Protein AF-A0A9X3S2Y3-F1 (afdb_monomer)

Solvent-accessible surface area (backbone atoms only — not comparable to full-atom values): 11743 Å² total; per-residue (Å²): 113,69,68,62,50,62,71,44,41,38,45,52,53,27,43,53,54,47,49,52,51,49,48,53,48,19,51,38,41,22,29,66,70,40,40,78,44,74,46,72,58,75,83,33,18,32,44,39,81,61,45,45,38,58,69,37,18,53,50,28,22,52,44,14,52,75,57,67,58,45,77,67,16,43,57,48,40,44,50,20,23,50,50,10,24,52,37,41,44,51,20,58,62,53,6,35,79,71,26,46,72,91,47,56,62,26,37,53,52,30,46,53,54,29,52,51,51,49,40,49,66,28,62,72,47,91,54,100,75,42,60,46,63,57,22,50,53,33,21,49,46,36,54,57,49,33,59,44,14,22,33,21,71,39,31,82,57,2,24,38,80,83,38,71,68,51,31,52,44,44,66,73,65,66,69,91,55,67,11,30,32,35,83,42,26,57,42,34,38,48,54,67,38,38,31,50,17,37,33,53,14,22,44,53,14,27,49,53,33,54,50,23,50,54,46,12,54,52,49,47,56,60,60,59,69,73,69,71,73,79,87,76,76,76,86,132

Mean predicted aligned error: 8.21 Å

pLDDT: mean 83.86, std 15.25, range [37.47, 98.5]

Radius of gyration: 22.46 Å; Cα contacts (8 Å, |Δi|>4): 381; chains: 1; bounding box: 55×28×89 Å

Organism: NCBI:txid490573

Foldseek 3Di:
DVVVCVVCVLLVVLCVVLLVVLCCCQQCLAFPVQAPDACLPNGTGQHPLAGLDSVLLQLLLVQLVVLPLDPVSLVLSLVLLVLLLVLLLQLLQQLQVVPAPPDRVSSVVSCVVSLVVLCCVQPVPPPPRRHSVSSNSSNVQLVVLCQQQQSASRYDCSLPPSDSVRQVCQVPPDDDDRGLHHNGNSRHHHSVSSSVNSSVNSSNSSVSSNSSVVSSVVVVVVVVVVPPDPPCPDDD

Nearest PDB structures (foldseek):
  8q54-assembly1_C  TM=3.262E-01  e=5.252E-01  Methanothermobacter marburgensis

Sequence (236 aa):
MSARLKAVLPLTLSIGVLAFLASELALNFTFHWVTVQDGVFGKYGLPQNLHLVLPALFVSWGLFFMLGADTAALGKTITAAFTGALFAGIAMFFGPMFADSPDFWGLALWIGITAAGLIVLSTVVEDDRFAPAPAFACYASVFFWWIATGLDNFVPGGKGAHTVDAVTAAITNKPLAAGTGAFGGLISMSWIAVVVSIFVSLVVGSLFGLLSVKLAGALGKVGARSTSEPNIAAPA

Structure (mmCIF, N/CA/C/O backbone):
data_AF-A0A9X3S2Y3-F1
#
_entry.id   AF-A0A9X3S2Y3-F1
#
loop_
_atom_site.group_PDB
_atom_site.id
_atom_site.type_symbol
_atom_site.label_atom_id
_atom_site.label_alt_id
_atom_site.label_comp_id
_atom_site.label_asym_id
_atom_site.label_entity_id
_atom_site.label_seq_id
_atom_site.pdbx_PDB_ins_code
_atom_site.Cartn_x
_atom_site.Cartn_y
_atom_site.Cartn_z
_atom_site.occupancy
_atom_site.B_iso_or_equiv
_atom_site.auth_seq_id
_atom_site.auth_comp_id
_atom_site.auth_asym_id
_atom_site.auth_atom_id
_atom_site.pdbx_PDB_model_num
ATOM 1 N N . MET A 1 1 ? -10.710 18.446 28.841 1.00 56.97 1 MET A N 1
ATOM 2 C CA . MET A 1 1 ? -9.547 17.891 28.104 1.00 56.97 1 MET A CA 1
ATOM 3 C C . MET A 1 1 ? -9.053 16.564 28.700 1.00 56.97 1 MET A C 1
ATOM 5 O O . MET A 1 1 ? -8.999 15.587 27.968 1.00 56.97 1 MET A O 1
ATOM 9 N N . SER A 1 2 ? -8.814 16.475 30.019 1.00 77.38 2 SER A N 1
ATOM 10 C CA . SER A 1 2 ? -8.354 15.243 30.706 1.00 77.38 2 SER A CA 1
ATOM 11 C C . SER A 1 2 ? -9.258 14.005 30.514 1.00 77.38 2 SER A C 1
ATOM 13 O O . SER A 1 2 ? -8.756 12.927 30.213 1.00 77.38 2 SER A O 1
ATOM 15 N N . ALA A 1 3 ? -10.590 14.142 30.586 1.00 81.81 3 ALA A N 1
ATOM 16 C CA . ALA A 1 3 ? -11.510 13.002 30.431 1.00 81.81 3 ALA A CA 1
ATOM 17 C C . ALA A 1 3 ? -11.491 12.376 29.022 1.00 81.81 3 ALA A C 1
ATOM 19 O O . ALA A 1 3 ? -11.464 11.155 28.891 1.00 81.81 3 ALA A O 1
ATOM 20 N N . ARG A 1 4 ? -11.437 13.203 27.965 1.00 78.19 4 ARG A N 1
ATOM 21 C CA . ARG A 1 4 ? -11.312 12.714 26.581 1.00 78.19 4 ARG A CA 1
ATOM 22 C C . ARG A 1 4 ? -9.976 12.012 26.357 1.00 78.19 4 ARG A C 1
ATOM 24 O O . ARG A 1 4 ? -9.960 10.957 25.740 1.00 78.19 4 ARG A O 1
ATOM 31 N N . LEU A 1 5 ? -8.886 12.558 26.902 1.00 80.56 5 LEU A N 1
ATOM 32 C CA . LEU A 1 5 ? -7.564 11.935 26.818 1.00 80.56 5 LEU A CA 1
ATOM 33 C C . LEU A 1 5 ? -7.541 10.564 27.509 1.00 80.56 5 LEU A C 1
ATOM 35 O O . LEU A 1 5 ? -7.057 9.603 26.925 1.00 80.56 5 LEU A O 1
ATOM 39 N N . LYS A 1 6 ? -8.124 10.451 28.710 1.00 83.75 6 LYS A N 1
ATOM 40 C CA . LYS A 1 6 ? -8.261 9.166 29.417 1.00 83.75 6 LYS A CA 1
ATOM 41 C C . LYS A 1 6 ? -9.077 8.145 28.618 1.00 83.75 6 LYS A C 1
ATOM 43 O O . LYS A 1 6 ? -8.706 6.979 28.591 1.00 83.75 6 LYS A O 1
ATOM 48 N N . ALA A 1 7 ? -10.144 8.582 27.947 1.00 83.00 7 ALA A N 1
ATOM 49 C CA . ALA A 1 7 ? -10.984 7.707 27.132 1.00 83.00 7 ALA A CA 1
ATOM 50 C C . ALA A 1 7 ? -10.261 7.162 25.886 1.00 83.00 7 ALA A C 1
ATOM 52 O O . ALA A 1 7 ? -10.468 6.008 25.524 1.00 83.00 7 ALA A O 1
ATOM 53 N N . VAL A 1 8 ? -9.397 7.958 25.244 1.00 88.88 8 VAL A N 1
ATOM 54 C CA . VAL A 1 8 ? -8.653 7.515 24.047 1.00 88.88 8 VAL A CA 1
ATOM 55 C C . VAL A 1 8 ? -7.319 6.842 24.368 1.00 88.88 8 VAL A C 1
ATOM 57 O O . VAL A 1 8 ? -6.758 6.179 23.503 1.00 88.88 8 VAL A O 1
ATOM 60 N N . LEU A 1 9 ? -6.821 6.963 25.603 1.00 91.56 9 LEU A N 1
ATOM 61 C CA . LEU A 1 9 ? -5.500 6.478 26.009 1.00 91.56 9 LEU A CA 1
ATOM 62 C C . LEU A 1 9 ? -5.221 5.007 25.636 1.00 91.56 9 LEU A C 1
ATOM 64 O O . LEU A 1 9 ? -4.148 4.758 25.085 1.00 91.56 9 LEU A O 1
ATOM 68 N N . PRO A 1 10 ? -6.132 4.034 25.857 1.00 93.25 10 PRO A N 1
ATOM 69 C CA . PRO A 1 10 ? -5.872 2.643 25.477 1.00 93.25 10 PRO A CA 1
ATOM 70 C C . PRO A 1 10 ? -5.655 2.476 23.970 1.00 93.25 10 PRO A C 1
ATOM 72 O O . PRO A 1 10 ? -4.771 1.732 23.547 1.00 93.25 10 PRO A O 1
ATOM 75 N N . LEU A 1 11 ? -6.430 3.203 23.159 1.00 92.69 11 LEU A N 1
ATOM 76 C CA . LEU A 1 11 ? -6.292 3.193 21.707 1.00 92.69 11 LEU A CA 1
ATOM 77 C C . LEU A 1 11 ? -5.000 3.882 21.268 1.00 92.69 11 LEU A C 1
ATOM 79 O O . LEU A 1 11 ? -4.280 3.334 20.442 1.00 92.69 11 LEU A O 1
ATOM 83 N N . THR A 1 12 ? -4.662 5.028 21.861 1.00 93.94 12 THR A N 1
ATOM 84 C CA . THR A 1 12 ? -3.413 5.746 21.576 1.00 93.94 12 THR A CA 1
ATOM 85 C C . THR A 1 12 ? -2.187 4.882 21.861 1.00 93.94 12 THR A C 1
ATOM 87 O O . THR A 1 12 ? -1.299 4.788 21.017 1.00 93.94 12 THR A O 1
ATOM 90 N N . LEU A 1 13 ? -2.140 4.217 23.021 1.00 95.44 13 LEU A N 1
ATOM 91 C CA . LEU A 1 13 ? -1.038 3.317 23.374 1.00 95.44 13 LEU A CA 1
ATOM 92 C C . LEU A 1 13 ? -0.961 2.132 22.413 1.00 95.44 13 LEU A C 1
ATOM 94 O O . LEU A 1 13 ? 0.120 1.797 21.932 1.00 95.44 13 LEU A O 1
ATOM 98 N N . SER A 1 14 ? -2.110 1.535 22.095 1.00 96.62 14 SER A N 1
ATOM 99 C CA . SER A 1 14 ? -2.174 0.432 21.146 1.00 96.62 14 SER A CA 1
ATOM 100 C C . SER A 1 14 ? -1.657 0.827 19.762 1.00 96.62 14 SER A C 1
ATOM 102 O O . SER A 1 14 ? -0.869 0.084 19.183 1.00 96.62 14 SER A O 1
ATOM 104 N N . ILE A 1 15 ? -2.087 1.974 19.230 1.00 96.19 15 ILE A N 1
ATOM 105 C CA . ILE A 1 15 ? -1.633 2.472 17.927 1.00 96.19 15 ILE A CA 1
ATOM 106 C C . ILE A 1 15 ? -0.140 2.792 17.982 1.00 96.19 15 ILE A C 1
ATOM 108 O O . ILE A 1 15 ? 0.579 2.398 17.075 1.00 96.19 15 ILE A O 1
ATOM 112 N N . GLY A 1 16 ? 0.349 3.442 19.043 1.00 97.00 16 GLY A N 1
ATOM 113 C CA . GLY A 1 16 ? 1.769 3.776 19.184 1.00 97.00 16 GLY A CA 1
ATOM 114 C C . GLY A 1 16 ? 2.675 2.542 19.155 1.00 97.00 16 GLY A C 1
ATOM 115 O O . GLY A 1 16 ? 3.632 2.496 18.384 1.00 97.00 16 GLY A O 1
ATOM 116 N N . VAL A 1 17 ? 2.337 1.510 19.937 1.00 97.75 17 VAL A N 1
ATOM 117 C CA . VAL A 1 17 ? 3.096 0.247 19.966 1.00 97.75 17 VAL A CA 1
ATOM 118 C C . VAL A 1 17 ? 3.025 -0.466 18.619 1.00 97.75 17 VAL A C 1
ATOM 120 O O . VAL A 1 17 ? 4.048 -0.889 18.086 1.00 97.75 17 VAL A O 1
ATOM 123 N N . LEU A 1 18 ? 1.831 -0.593 18.038 1.00 98.19 18 LEU A N 1
ATOM 124 C CA . LEU A 1 18 ? 1.678 -1.301 16.772 1.00 98.19 18 LEU A CA 1
ATOM 125 C C . LEU A 1 18 ? 2.295 -0.535 15.599 1.00 98.19 18 LEU A C 1
ATOM 127 O O . LEU A 1 18 ? 2.779 -1.175 14.679 1.00 98.19 18 LEU A O 1
ATOM 131 N N . ALA A 1 19 ? 2.305 0.800 15.607 1.00 98.06 19 ALA A N 1
ATOM 132 C CA . ALA A 1 19 ? 2.926 1.599 14.552 1.00 98.06 19 ALA A CA 1
ATOM 133 C C . ALA A 1 19 ? 4.449 1.437 14.565 1.00 98.06 19 ALA A C 1
ATOM 135 O O . ALA A 1 19 ? 5.058 1.317 13.501 1.00 98.06 19 ALA A O 1
ATOM 136 N N . PHE A 1 20 ? 5.052 1.361 15.757 1.00 98.06 20 PHE A N 1
ATOM 137 C CA . PHE A 1 20 ? 6.453 0.979 15.911 1.00 98.06 20 PHE A CA 1
ATOM 138 C C . PHE A 1 20 ? 6.702 -0.416 15.320 1.00 98.06 20 PHE A C 1
ATOM 140 O O . PHE A 1 20 ? 7.530 -0.561 14.425 1.00 98.06 20 PHE A O 1
ATOM 147 N N . LEU A 1 21 ? 5.921 -1.422 15.731 1.00 98.00 21 LEU A N 1
ATOM 148 C CA . LEU A 1 21 ? 6.080 -2.798 15.244 1.00 98.00 21 LEU A CA 1
ATOM 149 C C . LEU A 1 21 ? 5.835 -2.939 13.736 1.00 98.00 21 LEU A C 1
ATOM 151 O O . LEU A 1 21 ? 6.562 -3.665 13.068 1.00 98.00 21 LEU A O 1
ATOM 155 N N . ALA A 1 22 ? 4.836 -2.250 13.186 1.00 97.56 22 ALA A N 1
ATOM 156 C CA . ALA A 1 22 ? 4.537 -2.256 11.758 1.00 97.56 22 ALA A CA 1
ATOM 157 C C . ALA A 1 22 ? 5.658 -1.600 10.947 1.00 97.56 22 ALA A C 1
ATOM 159 O O . ALA A 1 22 ? 6.001 -2.093 9.875 1.00 97.56 22 ALA A O 1
ATOM 160 N N . SER A 1 23 ? 6.253 -0.522 11.468 1.00 97.94 23 SER A N 1
ATOM 161 C CA . SER A 1 23 ? 7.393 0.142 10.830 1.00 97.94 23 SER A CA 1
ATOM 162 C C . SER A 1 23 ? 8.633 -0.746 10.854 1.00 97.94 23 SER A C 1
ATOM 164 O O . SER A 1 23 ? 9.251 -0.936 9.811 1.00 97.94 23 SER A O 1
ATOM 166 N N . GLU A 1 24 ? 8.948 -1.352 12.003 1.00 97.56 24 GLU A N 1
ATOM 167 C CA . GLU A 1 24 ? 10.038 -2.324 12.123 1.00 97.56 24 GLU A CA 1
ATOM 168 C C . GLU A 1 24 ? 9.832 -3.499 11.167 1.00 97.56 24 GLU A C 1
ATOM 170 O O . GLU A 1 24 ? 10.736 -3.842 10.410 1.00 97.56 24 GLU A O 1
ATOM 175 N N . LEU A 1 25 ? 8.632 -4.081 11.139 1.00 96.50 25 LEU A N 1
ATOM 176 C CA . LEU A 1 25 ? 8.313 -5.188 10.245 1.00 96.50 25 LEU A CA 1
ATOM 177 C C . LEU A 1 25 ? 8.484 -4.781 8.777 1.00 96.50 25 LEU A C 1
ATOM 179 O O . LEU A 1 25 ? 9.182 -5.459 8.035 1.00 96.50 25 LEU A O 1
ATOM 183 N N . ALA A 1 26 ? 7.862 -3.682 8.350 1.00 96.44 26 ALA A N 1
ATOM 184 C CA . ALA A 1 26 ? 7.818 -3.288 6.946 1.00 96.44 26 ALA A CA 1
ATOM 185 C C . ALA A 1 26 ? 9.175 -2.851 6.395 1.00 96.44 26 ALA A C 1
ATOM 187 O O . ALA A 1 26 ? 9.566 -3.266 5.299 1.00 96.44 26 ALA A O 1
ATOM 188 N N . LEU A 1 27 ? 9.907 -2.041 7.160 1.00 94.00 27 LEU A N 1
ATOM 189 C CA . LEU A 1 27 ? 11.205 -1.531 6.739 1.00 94.00 27 LEU A CA 1
ATOM 190 C C . LEU A 1 27 ? 12.266 -2.631 6.772 1.00 94.00 27 LEU A C 1
ATOM 192 O O . LEU A 1 27 ? 13.021 -2.752 5.811 1.00 94.00 27 LEU A O 1
ATOM 196 N N . ASN A 1 28 ? 12.299 -3.476 7.810 1.00 94.62 28 ASN A N 1
ATOM 197 C CA . ASN A 1 28 ? 13.255 -4.581 7.841 1.00 94.62 28 ASN A CA 1
ATOM 198 C C . ASN A 1 28 ? 12.915 -5.666 6.819 1.00 94.62 28 ASN A C 1
ATOM 200 O O . ASN A 1 28 ? 13.825 -6.161 6.160 1.00 94.62 28 ASN A O 1
ATOM 204 N N . PHE A 1 29 ? 11.633 -5.991 6.617 1.00 94.56 29 PHE A N 1
ATOM 205 C CA . PHE A 1 29 ? 11.229 -6.914 5.556 1.00 94.56 29 PHE A CA 1
ATOM 206 C C . PHE A 1 29 ? 11.766 -6.455 4.201 1.00 94.56 29 PHE A C 1
ATOM 208 O O . PHE A 1 29 ? 12.407 -7.232 3.500 1.00 94.56 29 PHE A O 1
ATOM 215 N N . THR A 1 30 ? 11.561 -5.176 3.877 1.00 91.69 30 THR A N 1
ATOM 216 C CA . THR A 1 30 ? 11.925 -4.615 2.573 1.00 91.69 30 THR A CA 1
ATOM 217 C C . THR A 1 30 ? 13.437 -4.452 2.408 1.00 91.69 30 THR A C 1
ATOM 219 O O . THR A 1 30 ? 13.965 -4.805 1.363 1.00 91.69 30 THR A O 1
ATOM 222 N N . PHE A 1 31 ? 14.151 -3.938 3.414 1.00 90.19 31 PHE A N 1
ATOM 223 C CA . PHE 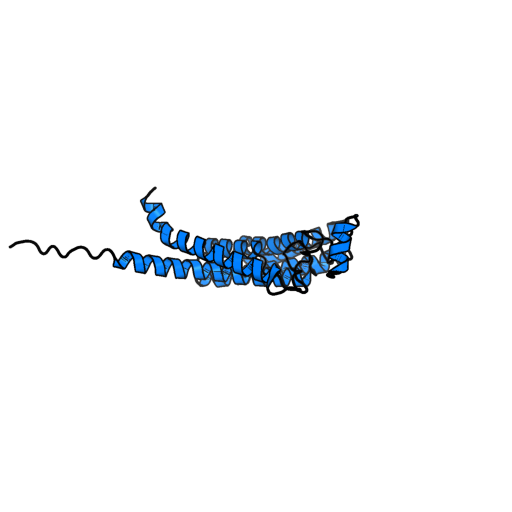A 1 31 ? 15.551 -3.523 3.247 1.00 90.19 31 PHE A CA 1
ATOM 224 C C . PHE A 1 31 ? 16.598 -4.422 3.911 1.00 90.19 31 PHE A C 1
ATOM 226 O O . PHE A 1 31 ? 17.787 -4.162 3.727 1.00 90.19 31 PHE A O 1
ATOM 233 N N . HIS A 1 32 ? 16.201 -5.441 4.680 1.00 90.12 32 HIS A N 1
ATOM 234 C CA . HIS A 1 32 ? 17.149 -6.289 5.418 1.00 90.12 32 HIS A CA 1
ATOM 235 C C . HIS A 1 32 ? 16.849 -7.793 5.364 1.00 90.12 32 HIS A C 1
ATOM 237 O O . HIS A 1 32 ? 17.776 -8.588 5.430 1.00 90.12 32 HIS A O 1
ATOM 243 N N . TRP A 1 33 ? 15.583 -8.215 5.314 1.00 91.19 33 TRP A N 1
ATOM 244 C CA . TRP A 1 33 ? 15.243 -9.644 5.401 1.00 91.19 33 TRP A CA 1
ATOM 245 C C . TRP A 1 33 ? 15.003 -10.280 4.041 1.00 91.19 33 TRP A C 1
ATOM 247 O O . TRP A 1 33 ? 15.378 -11.428 3.822 1.00 91.19 33 TRP A O 1
ATOM 257 N N . VAL A 1 34 ? 14.340 -9.552 3.144 1.00 88.75 34 VAL A N 1
ATOM 258 C CA . VAL A 1 34 ? 13.971 -10.042 1.817 1.00 88.75 34 VAL A CA 1
ATOM 259 C C . VAL A 1 34 ? 14.701 -9.198 0.783 1.00 88.75 34 VAL A C 1
ATOM 261 O O . VAL A 1 34 ? 14.113 -8.402 0.054 1.00 88.75 34 VAL A O 1
ATOM 264 N N . THR A 1 35 ? 16.022 -9.363 0.755 1.00 86.88 35 THR A N 1
ATOM 265 C CA . THR A 1 35 ? 16.945 -8.641 -0.126 1.00 86.88 35 THR A CA 1
ATOM 266 C C . THR A 1 35 ? 17.694 -9.606 -1.049 1.00 86.88 35 THR A C 1
ATOM 268 O O . THR A 1 35 ? 17.840 -10.797 -0.772 1.00 86.88 35 THR A O 1
ATOM 271 N N . VAL A 1 36 ? 18.109 -9.118 -2.218 1.00 83.31 36 VAL A N 1
ATOM 272 C CA . VAL A 1 36 ? 18.989 -9.844 -3.150 1.00 83.31 36 VAL A CA 1
ATOM 273 C C . VAL A 1 36 ? 20.445 -9.743 -2.687 1.00 83.31 36 VAL A C 1
ATOM 275 O O . VAL A 1 36 ? 21.222 -10.675 -2.864 1.00 83.31 36 VAL A O 1
ATOM 278 N N . GLN A 1 37 ? 20.812 -8.605 -2.098 1.00 80.12 37 GLN A N 1
ATOM 279 C CA . GLN A 1 37 ? 22.144 -8.330 -1.573 1.00 80.12 37 GLN A CA 1
ATOM 280 C C . GLN A 1 37 ? 22.067 -7.210 -0.538 1.00 80.12 37 GLN A C 1
ATOM 282 O O . GLN A 1 37 ? 21.318 -6.254 -0.732 1.00 80.12 37 GLN A O 1
ATOM 287 N N . ASP A 1 38 ? 22.890 -7.288 0.503 1.00 82.62 38 ASP A N 1
ATOM 288 C CA . ASP A 1 38 ? 22.989 -6.259 1.536 1.00 82.62 38 ASP A CA 1
ATOM 289 C C . ASP A 1 38 ? 24.068 -5.212 1.230 1.00 82.62 38 ASP A C 1
ATOM 291 O O . ASP A 1 38 ? 25.022 -5.459 0.489 1.00 82.62 38 ASP A O 1
ATOM 295 N N . GLY A 1 39 ? 23.918 -4.018 1.810 1.00 78.12 39 GLY A N 1
ATOM 296 C CA . GLY A 1 39 ? 24.906 -2.940 1.698 1.00 78.12 39 GLY A CA 1
ATOM 297 C C . GLY A 1 39 ? 25.011 -2.297 0.310 1.00 78.12 39 GLY A C 1
ATOM 298 O O . GLY A 1 39 ? 26.015 -1.659 0.005 1.00 78.12 39 GLY A O 1
ATOM 299 N N . VAL A 1 40 ? 23.983 -2.445 -0.533 1.00 72.88 40 VAL A N 1
ATOM 300 C CA . VAL A 1 40 ? 23.931 -1.857 -1.885 1.00 72.88 40 VAL A CA 1
ATOM 301 C C . VAL A 1 40 ? 23.803 -0.333 -1.817 1.00 72.88 40 VAL A C 1
ATOM 303 O O . VAL A 1 40 ? 24.379 0.383 -2.635 1.00 72.88 40 VAL A O 1
ATOM 306 N N . PHE A 1 41 ? 23.097 0.176 -0.803 1.00 72.69 41 PHE A N 1
ATOM 307 C CA . PHE A 1 41 ? 23.015 1.603 -0.502 1.00 72.69 41 PHE A CA 1
ATOM 308 C C . PHE A 1 41 ? 23.317 1.844 0.981 1.00 72.69 41 PHE A C 1
ATOM 310 O O . PHE A 1 41 ? 22.440 1.781 1.846 1.00 72.69 41 PHE A O 1
ATOM 317 N N . GLY A 1 42 ? 24.589 2.090 1.302 1.00 79.12 42 GLY A N 1
ATOM 318 C CA . GLY A 1 42 ? 25.035 2.223 2.688 1.00 79.12 42 GLY A CA 1
ATOM 319 C C . GLY A 1 42 ? 24.861 0.911 3.455 1.00 79.12 42 GLY A C 1
ATOM 320 O O . GLY A 1 42 ? 25.584 -0.044 3.205 1.00 79.12 42 GLY A O 1
ATOM 321 N N . LYS A 1 43 ? 23.913 0.864 4.401 1.00 82.75 43 LYS A N 1
ATOM 322 C CA . LYS A 1 43 ? 23.577 -0.353 5.169 1.00 82.75 43 LYS A CA 1
ATOM 323 C C . LYS A 1 43 ? 22.326 -1.080 4.664 1.00 82.75 43 LYS A C 1
ATOM 325 O O . LYS A 1 43 ? 22.001 -2.133 5.196 1.00 82.75 43 LYS A O 1
ATOM 330 N N . TYR A 1 44 ? 21.635 -0.533 3.666 1.00 82.50 44 TYR A N 1
ATOM 331 C CA . TYR A 1 44 ? 20.396 -1.106 3.146 1.00 82.50 44 TYR A CA 1
ATOM 332 C C . TYR A 1 44 ? 20.681 -2.119 2.040 1.00 82.50 44 TYR A C 1
ATOM 334 O O . TYR A 1 44 ? 21.527 -1.878 1.170 1.00 82.50 44 TYR A O 1
ATOM 342 N N . GLY A 1 45 ? 19.965 -3.240 2.071 1.00 83.75 45 GLY A N 1
ATOM 343 C CA . GLY A 1 45 ? 19.978 -4.217 0.995 1.00 83.75 45 GLY A CA 1
ATOM 344 C C . GLY A 1 45 ? 19.004 -3.878 -0.127 1.00 83.75 45 GLY A C 1
ATOM 345 O O . GLY A 1 45 ? 18.053 -3.118 0.059 1.00 83.75 45 GLY A O 1
ATOM 346 N N . LEU A 1 46 ? 19.271 -4.434 -1.309 1.00 83.50 46 LEU A N 1
ATOM 347 C CA . LEU A 1 46 ? 18.420 -4.321 -2.489 1.00 83.50 46 LEU A CA 1
ATOM 348 C C . LEU A 1 46 ? 17.195 -5.226 -2.303 1.00 83.50 46 LEU A C 1
ATOM 350 O O . LEU A 1 46 ? 17.377 -6.445 -2.298 1.00 83.50 46 LEU A O 1
ATOM 354 N N . PRO A 1 47 ? 15.980 -4.679 -2.146 1.00 84.62 47 PRO A N 1
ATOM 355 C CA . PRO A 1 47 ? 14.788 -5.484 -1.904 1.00 84.62 47 PRO A CA 1
ATOM 356 C C . PRO A 1 47 ? 14.519 -6.487 -3.036 1.00 84.62 47 PRO A C 1
ATOM 358 O O . PRO A 1 47 ? 14.752 -6.190 -4.210 1.00 84.62 47 PRO A O 1
ATOM 361 N N . GLN A 1 48 ? 14.000 -7.671 -2.704 1.00 79.69 48 GLN A N 1
ATOM 362 C CA . GLN A 1 48 ? 13.445 -8.576 -3.717 1.00 79.69 48 GLN A CA 1
ATOM 363 C C . GLN A 1 48 ? 12.044 -8.109 -4.131 1.00 79.69 48 GLN A C 1
ATOM 365 O O . GLN A 1 48 ? 11.395 -7.374 -3.400 1.00 79.69 48 GLN A O 1
ATOM 370 N N . ASN A 1 49 ? 11.566 -8.596 -5.281 1.00 77.19 49 ASN A N 1
ATOM 371 C CA . ASN A 1 49 ? 10.336 -8.226 -6.006 1.00 77.19 49 ASN A CA 1
ATOM 372 C C . ASN A 1 49 ? 9.052 -7.893 -5.203 1.00 77.19 49 ASN A C 1
ATOM 374 O O . ASN A 1 49 ? 8.119 -7.363 -5.797 1.00 77.19 49 ASN A O 1
ATOM 378 N N . LEU A 1 50 ? 8.938 -8.221 -3.914 1.00 88.75 50 LEU A N 1
ATOM 379 C CA . LEU A 1 50 ? 7.816 -7.849 -3.053 1.00 88.75 50 LEU A CA 1
ATOM 380 C C . LEU A 1 50 ? 8.287 -6.901 -1.946 1.00 88.75 50 LEU A C 1
ATOM 382 O O . LEU A 1 50 ? 9.150 -7.256 -1.149 1.00 88.75 50 LEU A O 1
ATOM 386 N N . HIS A 1 51 ? 7.665 -5.728 -1.844 1.00 92.56 51 HIS A N 1
ATOM 387 C CA . HIS A 1 51 ? 7.934 -4.779 -0.761 1.00 92.56 51 HIS A CA 1
ATOM 388 C C . HIS A 1 51 ? 6.754 -4.746 0.211 1.00 92.56 51 HIS A C 1
ATOM 390 O O . HIS A 1 51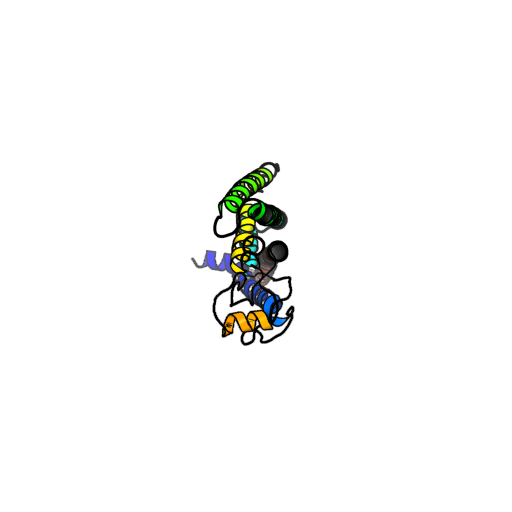 ? 5.597 -4.736 -0.217 1.00 92.56 51 HIS A O 1
ATOM 396 N N . LEU A 1 52 ? 7.034 -4.643 1.514 1.00 95.25 52 LEU A N 1
ATOM 397 C CA . LEU A 1 52 ? 6.008 -4.262 2.483 1.00 95.25 52 LEU A CA 1
ATOM 398 C C . LEU A 1 52 ? 6.016 -2.734 2.598 1.00 95.25 52 LEU A C 1
ATOM 400 O O . LEU A 1 52 ? 6.811 -2.131 3.316 1.00 95.25 52 LEU A O 1
ATOM 404 N N . VAL A 1 53 ? 5.155 -2.096 1.812 1.00 95.94 53 VAL A N 1
ATOM 405 C CA . VAL A 1 53 ? 5.120 -0.652 1.590 1.00 95.94 53 VAL A CA 1
ATOM 406 C C . VAL A 1 53 ? 4.483 0.052 2.786 1.00 95.94 53 VAL A C 1
ATOM 408 O O . VAL A 1 53 ? 3.259 0.147 2.906 1.00 95.94 53 VAL A O 1
ATOM 411 N N . LEU A 1 54 ? 5.334 0.586 3.664 1.00 96.31 54 LEU A N 1
ATOM 412 C CA . LEU A 1 54 ? 4.923 1.234 4.912 1.00 96.31 54 LEU A CA 1
ATOM 413 C C . LEU A 1 54 ? 3.863 2.347 4.726 1.00 96.31 54 LEU A C 1
ATOM 415 O O . LEU A 1 54 ? 2.883 2.343 5.473 1.00 96.31 54 LEU A O 1
ATOM 419 N N . PRO A 1 55 ? 3.961 3.262 3.737 1.00 96.62 55 PRO A N 1
ATOM 420 C CA . PRO A 1 55 ? 2.911 4.259 3.517 1.00 96.62 55 PRO A CA 1
ATOM 421 C C . PRO A 1 55 ? 1.537 3.644 3.215 1.00 96.62 55 PRO A C 1
ATOM 423 O O . PRO A 1 55 ? 0.537 4.065 3.792 1.00 96.62 55 PRO A O 1
ATOM 426 N N . ALA A 1 56 ? 1.475 2.619 2.360 1.00 97.94 56 ALA A N 1
ATOM 427 C CA . ALA A 1 56 ? 0.220 1.955 2.008 1.00 97.94 56 ALA A CA 1
ATOM 428 C C . ALA A 1 56 ? -0.388 1.218 3.214 1.00 97.94 56 ALA A C 1
ATOM 430 O O . ALA A 1 56 ? -1.600 1.264 3.438 1.00 97.94 56 ALA A O 1
ATOM 431 N N . LEU A 1 57 ? 0.461 0.613 4.050 1.00 98.00 57 LEU A N 1
ATOM 432 C CA . LEU A 1 57 ? 0.050 0.034 5.328 1.00 98.00 57 LEU A CA 1
ATOM 433 C C . LEU A 1 57 ? -0.682 1.087 6.181 1.00 98.00 57 LEU A C 1
ATOM 435 O O . LEU A 1 57 ? -1.817 0.856 6.598 1.00 98.00 57 LEU A O 1
ATOM 439 N N . PHE A 1 58 ? -0.109 2.280 6.363 1.00 98.25 58 PHE A N 1
ATOM 440 C CA . PHE A 1 58 ? -0.766 3.346 7.129 1.00 98.25 58 PHE A CA 1
ATOM 441 C C . PHE A 1 58 ? -2.042 3.891 6.476 1.00 98.25 58 PHE A C 1
ATOM 443 O O . PHE A 1 58 ? -2.993 4.201 7.195 1.00 98.25 58 PHE A O 1
ATOM 450 N N . VAL A 1 59 ? -2.104 3.972 5.141 1.00 98.06 59 VAL A N 1
ATOM 451 C CA . VAL A 1 59 ? -3.321 4.404 4.431 1.00 98.06 59 VAL A CA 1
ATOM 452 C C . VAL A 1 59 ? -4.491 3.486 4.778 1.00 98.06 59 VAL A C 1
ATOM 454 O O . VAL A 1 59 ? -5.500 3.950 5.305 1.00 98.06 59 VAL A O 1
ATOM 457 N N . SER A 1 60 ? -4.356 2.180 4.543 1.00 97.19 60 SER A N 1
ATOM 458 C CA . SER A 1 60 ? -5.429 1.212 4.831 1.00 97.19 60 SER A CA 1
ATOM 459 C C . SER A 1 60 ? -5.783 1.121 6.316 1.00 97.19 60 SER A C 1
ATOM 461 O O . SER A 1 60 ? -6.954 0.957 6.655 1.00 97.19 60 SER A O 1
ATOM 463 N N . TRP A 1 61 ? -4.805 1.282 7.208 1.00 97.88 61 TRP A N 1
ATOM 464 C CA . TRP A 1 61 ? -5.044 1.348 8.647 1.00 97.88 61 TRP A CA 1
ATOM 465 C C . TRP A 1 61 ? -5.929 2.552 9.007 1.00 97.88 61 TRP A C 1
ATOM 467 O O . TRP A 1 61 ? -6.914 2.410 9.733 1.00 97.88 61 TRP A O 1
ATOM 477 N N . GLY A 1 62 ? -5.650 3.728 8.438 1.00 96.12 62 GLY A N 1
ATOM 478 C CA . GLY A 1 62 ? -6.512 4.904 8.571 1.00 96.12 62 GLY A CA 1
ATOM 479 C C . GLY A 1 62 ? -7.913 4.677 7.995 1.00 96.12 62 GLY A C 1
ATOM 480 O O . GLY A 1 62 ? -8.908 4.984 8.654 1.00 96.12 62 GLY A O 1
ATOM 481 N N . LEU A 1 63 ? -8.008 4.073 6.802 1.00 94.81 63 LEU A N 1
ATOM 482 C CA . LEU A 1 63 ? -9.290 3.726 6.173 1.00 94.81 63 LEU A CA 1
ATOM 483 C C . LEU A 1 63 ? -10.121 2.778 7.051 1.00 94.81 63 LEU A C 1
ATOM 485 O O . LEU A 1 63 ? -11.327 2.972 7.174 1.00 94.81 63 LEU A O 1
ATOM 489 N N . PHE A 1 64 ? -9.496 1.785 7.688 1.00 95.44 64 PHE A N 1
ATOM 490 C CA . PHE A 1 64 ? -10.168 0.872 8.616 1.00 95.44 64 PHE A CA 1
ATOM 491 C C . PHE A 1 64 ? -10.852 1.624 9.765 1.00 95.44 64 PHE A C 1
ATOM 493 O O . PHE A 1 64 ? -12.018 1.361 10.070 1.00 95.44 64 PHE A O 1
ATOM 500 N N . PHE A 1 65 ? -10.166 2.600 10.370 1.00 94.12 65 PHE A N 1
ATOM 501 C CA . PHE A 1 65 ? -10.769 3.424 11.418 1.00 94.12 65 PHE A CA 1
ATOM 502 C C . PHE A 1 65 ? -11.908 4.294 10.885 1.00 94.12 65 PHE A C 1
ATOM 504 O O . PHE A 1 65 ? -12.959 4.367 11.520 1.00 94.12 65 PHE A O 1
ATOM 511 N N . MET A 1 66 ? -11.737 4.906 9.709 1.00 91.25 66 MET A N 1
ATOM 512 C CA . MET A 1 66 ? -12.788 5.721 9.085 1.00 91.25 66 MET A CA 1
ATOM 513 C C . MET A 1 66 ? -14.046 4.915 8.746 1.00 91.25 66 MET A C 1
ATOM 515 O O . MET A 1 66 ? -15.144 5.460 8.764 1.00 91.25 66 MET A O 1
ATOM 519 N N . LEU A 1 67 ? -13.902 3.619 8.463 1.00 90.19 67 LEU A N 1
ATOM 520 C CA . LEU A 1 67 ? -15.003 2.732 8.085 1.00 90.19 67 LEU A CA 1
ATOM 521 C C . LEU A 1 67 ? -15.748 2.092 9.267 1.00 90.19 67 LEU A C 1
ATOM 523 O O . LEU A 1 67 ? -16.675 1.308 9.036 1.00 90.19 67 LEU A O 1
ATOM 527 N N . GLY A 1 68 ? -15.368 2.437 10.503 1.00 90.38 68 GLY A N 1
ATOM 528 C CA . GLY A 1 68 ? -16.064 2.037 11.731 1.00 90.38 68 GLY A CA 1
ATOM 529 C C . GLY A 1 68 ? -15.221 1.231 12.719 1.00 90.38 68 GLY A C 1
ATOM 530 O O . GLY A 1 68 ? -15.672 0.999 13.836 1.00 90.38 68 GLY A O 1
ATOM 531 N N . ALA A 1 69 ? -13.994 0.843 12.350 1.00 93.12 69 ALA A N 1
ATOM 532 C CA . ALA A 1 69 ? -13.051 0.146 13.227 1.00 93.12 69 ALA A CA 1
ATOM 533 C C . ALA A 1 69 ? -13.560 -1.192 13.819 1.00 93.12 69 ALA A C 1
ATOM 535 O O . ALA A 1 69 ? -13.156 -1.595 14.912 1.00 93.12 69 ALA A O 1
ATOM 536 N N . ASP A 1 70 ? -14.434 -1.898 13.103 1.00 91.25 70 ASP A N 1
ATOM 537 C CA . ASP A 1 70 ? -14.997 -3.189 13.500 1.00 91.25 70 ASP A CA 1
ATOM 538 C C . ASP A 1 70 ? -14.670 -4.303 12.483 1.00 91.25 70 ASP A C 1
ATOM 540 O O . ASP A 1 70 ? -13.928 -4.121 11.517 1.00 91.25 70 ASP A O 1
ATOM 544 N N . THR A 1 71 ? -15.193 -5.512 12.702 1.00 89.88 71 THR A N 1
ATOM 545 C CA . THR A 1 71 ? -14.951 -6.635 11.776 1.00 89.88 71 THR A CA 1
ATOM 546 C C . THR A 1 71 ? -15.571 -6.393 10.395 1.00 89.88 71 THR A C 1
ATOM 548 O O . THR A 1 71 ? -15.010 -6.838 9.396 1.00 89.88 71 THR A O 1
ATOM 551 N N . ALA A 1 72 ? -16.676 -5.648 10.308 1.00 89.75 72 ALA A N 1
ATOM 552 C CA . ALA A 1 72 ? -17.260 -5.274 9.024 1.00 89.75 72 ALA A CA 1
ATOM 553 C C . ALA A 1 72 ? -16.366 -4.265 8.281 1.00 89.75 72 ALA A C 1
ATOM 555 O O . ALA A 1 72 ? -16.187 -4.380 7.070 1.00 89.75 72 ALA A O 1
ATOM 556 N N . ALA A 1 73 ? -15.754 -3.317 8.994 1.00 91.25 73 ALA A N 1
ATOM 557 C CA . ALA A 1 73 ? -14.804 -2.353 8.457 1.00 91.25 73 ALA A CA 1
ATOM 558 C C . ALA A 1 73 ? -13.592 -3.049 7.830 1.00 91.25 73 ALA A C 1
ATOM 560 O O . ALA A 1 73 ? -13.187 -2.661 6.741 1.00 91.25 73 ALA A O 1
ATOM 561 N N . LEU A 1 74 ? -13.079 -4.125 8.440 1.00 93.31 74 LEU A N 1
ATOM 562 C CA . LEU A 1 74 ? -11.992 -4.921 7.857 1.00 93.31 74 LEU A CA 1
ATOM 563 C C . LEU A 1 74 ? -12.343 -5.439 6.454 1.00 93.31 74 LEU A C 1
ATOM 565 O O . LEU A 1 74 ? -11.568 -5.255 5.516 1.00 93.31 74 LEU A O 1
ATOM 569 N N . GLY A 1 75 ? -13.520 -6.058 6.305 1.00 90.88 75 GLY A N 1
ATOM 570 C CA . GLY A 1 75 ? -13.979 -6.588 5.019 1.00 90.88 75 GLY A CA 1
ATOM 571 C C . GLY A 1 75 ? -14.091 -5.497 3.953 1.00 90.88 75 GLY A C 1
ATOM 572 O O . GLY A 1 75 ? -13.615 -5.672 2.829 1.00 90.88 75 GLY A O 1
ATOM 573 N N . LYS A 1 76 ? -14.629 -4.330 4.323 1.00 90.31 76 LYS A N 1
ATOM 574 C CA . LYS A 1 76 ? -14.708 -3.166 3.428 1.00 90.31 76 LYS A CA 1
ATOM 575 C C . LYS A 1 76 ? -13.331 -2.641 3.042 1.00 90.31 76 LYS A C 1
ATOM 577 O O . LYS A 1 76 ? -13.110 -2.357 1.872 1.00 90.31 76 LYS A O 1
ATOM 582 N N . THR A 1 77 ? -12.405 -2.515 3.995 1.00 93.50 77 THR A N 1
ATOM 583 C CA . THR A 1 77 ? -11.051 -2.013 3.728 1.00 93.50 77 THR A CA 1
ATOM 584 C C . THR A 1 77 ? -10.299 -2.939 2.780 1.00 93.50 77 THR A C 1
ATOM 586 O O . THR A 1 77 ? -9.682 -2.455 1.837 1.00 93.50 77 THR A O 1
ATOM 589 N N . ILE A 1 78 ? -10.386 -4.260 2.971 1.00 94.12 78 ILE A N 1
ATOM 590 C CA . ILE A 1 78 ? -9.759 -5.238 2.068 1.00 94.12 78 ILE A CA 1
ATOM 591 C C . ILE A 1 78 ? -10.400 -5.185 0.678 1.00 94.12 78 ILE A C 1
ATOM 593 O O . ILE A 1 78 ? -9.696 -5.199 -0.329 1.00 94.12 78 ILE A O 1
ATOM 597 N N . THR A 1 79 ? -11.725 -5.067 0.606 1.00 91.75 79 THR A N 1
ATOM 598 C CA . THR A 1 79 ? -12.440 -4.965 -0.674 1.00 91.75 79 THR A CA 1
ATOM 599 C C . THR A 1 79 ? -12.091 -3.662 -1.408 1.00 91.75 79 THR A C 1
ATOM 601 O O . THR A 1 79 ? -11.864 -3.672 -2.618 1.00 91.75 79 THR A O 1
ATOM 604 N N . ALA A 1 80 ? -11.952 -2.547 -0.686 1.00 92.44 80 ALA A N 1
ATOM 605 C CA . ALA A 1 80 ? -11.460 -1.281 -1.223 1.00 92.44 80 ALA A CA 1
ATOM 606 C C . ALA A 1 80 ? -10.001 -1.384 -1.697 1.00 92.44 80 ALA A C 1
ATOM 608 O O . ALA A 1 80 ? -9.679 -0.887 -2.775 1.00 92.44 80 ALA A O 1
ATOM 609 N N . ALA A 1 81 ? -9.140 -2.074 -0.942 1.00 95.56 81 ALA A N 1
ATOM 610 C CA . ALA A 1 81 ? -7.756 -2.335 -1.324 1.00 95.56 81 ALA A CA 1
ATOM 611 C C . ALA A 1 81 ? -7.667 -3.146 -2.618 1.00 95.56 81 ALA A C 1
ATOM 613 O O . ALA A 1 81 ? -6.922 -2.771 -3.520 1.00 95.56 81 ALA A O 1
ATOM 614 N N . PHE A 1 82 ? -8.462 -4.213 -2.730 1.00 94.31 82 PHE A N 1
ATOM 615 C CA . PHE A 1 82 ? -8.539 -5.033 -3.935 1.00 94.31 82 PHE A CA 1
ATOM 616 C C . PHE A 1 82 ? -9.033 -4.222 -5.135 1.00 94.31 82 PHE A C 1
ATOM 618 O O . PHE A 1 82 ? -8.384 -4.208 -6.176 1.00 94.31 82 PHE A O 1
ATOM 625 N N . THR A 1 83 ? -10.140 -3.492 -4.972 1.00 92.69 83 THR A N 1
ATOM 626 C CA . THR A 1 83 ? -10.736 -2.679 -6.044 1.00 92.69 83 THR A CA 1
ATOM 627 C C . THR A 1 83 ? -9.768 -1.593 -6.509 1.00 92.69 83 THR A C 1
ATOM 629 O O . THR A 1 83 ? -9.489 -1.479 -7.699 1.00 92.69 83 THR A O 1
ATOM 632 N N . GLY A 1 84 ? -9.192 -0.829 -5.578 1.00 94.56 84 GLY A N 1
ATOM 633 C CA . GLY A 1 84 ? -8.224 0.213 -5.906 1.00 94.56 84 GLY A CA 1
ATOM 634 C C . GLY A 1 84 ? -6.985 -0.343 -6.611 1.00 94.56 84 GLY A C 1
ATOM 635 O O . GLY A 1 84 ? -6.565 0.209 -7.627 1.00 94.56 84 GLY A O 1
ATOM 636 N N . ALA A 1 85 ? -6.442 -1.465 -6.128 1.00 96.75 85 ALA A N 1
ATOM 637 C CA . ALA A 1 85 ? -5.277 -2.101 -6.735 1.00 96.75 85 ALA A CA 1
ATOM 638 C C . ALA A 1 85 ? -5.557 -2.652 -8.137 1.00 96.75 85 ALA A C 1
ATOM 640 O O . ALA A 1 85 ? -4.764 -2.430 -9.052 1.00 96.75 85 ALA A O 1
ATOM 641 N N . LEU A 1 86 ? -6.700 -3.314 -8.323 1.00 95.81 86 LEU A N 1
ATOM 642 C CA . LEU A 1 86 ? -7.116 -3.870 -9.606 1.00 95.81 86 LEU A CA 1
ATOM 643 C C . LEU A 1 86 ? -7.262 -2.776 -10.668 1.00 95.81 86 LEU A C 1
ATOM 645 O O . LEU A 1 86 ? -6.677 -2.876 -11.744 1.00 95.81 86 LEU A O 1
ATOM 649 N N . PHE A 1 87 ? -8.007 -1.713 -10.360 1.00 96.38 87 PHE A N 1
ATOM 650 C CA . PHE A 1 87 ? -8.261 -0.635 -11.315 1.00 96.38 87 PHE A CA 1
ATOM 651 C C . PHE A 1 87 ? -7.012 0.199 -11.606 1.00 96.38 87 PHE A C 1
ATOM 653 O O . PHE A 1 87 ? -6.826 0.627 -12.744 1.00 96.38 87 PHE A O 1
ATOM 660 N N . ALA A 1 88 ? -6.122 0.382 -10.626 1.00 97.00 88 ALA A N 1
ATOM 661 C CA . ALA A 1 88 ? -4.818 0.990 -10.879 1.00 97.00 88 ALA A CA 1
ATOM 662 C C . ALA A 1 88 ? -3.968 0.108 -11.805 1.00 97.00 88 ALA A C 1
ATOM 664 O O . ALA A 1 88 ? -3.399 0.611 -12.770 1.00 97.00 88 ALA A O 1
ATOM 665 N N . GLY A 1 89 ? -3.953 -1.210 -11.579 1.00 96.88 89 GLY A N 1
ATOM 666 C CA . GLY A 1 89 ? -3.262 -2.166 -12.445 1.00 96.88 89 GLY A CA 1
ATOM 667 C C . GLY A 1 89 ? -3.770 -2.148 -13.888 1.00 96.88 89 GLY A C 1
ATOM 668 O O . GLY A 1 89 ? -2.965 -2.141 -14.814 1.00 96.88 89 GLY A O 1
ATOM 669 N N . ILE A 1 90 ? -5.088 -2.063 -14.095 1.00 96.56 90 ILE A N 1
ATOM 670 C CA . ILE A 1 90 ? -5.694 -1.920 -15.432 1.00 96.56 90 ILE A CA 1
ATOM 671 C C . ILE A 1 90 ? -5.192 -0.642 -16.117 1.00 96.56 90 ILE A C 1
ATOM 673 O O . ILE A 1 90 ? -4.764 -0.691 -17.269 1.00 96.56 90 ILE A O 1
ATOM 677 N N . ALA A 1 91 ? -5.186 0.492 -15.412 1.00 95.81 91 ALA A N 1
ATOM 678 C CA . ALA A 1 91 ? -4.697 1.752 -15.968 1.00 95.81 91 ALA A CA 1
ATOM 679 C C . ALA A 1 91 ? -3.190 1.722 -16.273 1.00 95.81 91 ALA A C 1
ATOM 681 O O . ALA A 1 91 ? -2.769 2.225 -17.311 1.00 95.81 91 ALA A O 1
ATOM 682 N N . MET A 1 92 ? -2.387 1.095 -15.411 1.00 94.19 92 MET A N 1
ATOM 683 C CA . MET A 1 92 ? -0.944 0.916 -15.615 1.00 94.19 92 MET A CA 1
ATOM 684 C C . MET A 1 92 ? -0.629 -0.022 -16.785 1.00 94.19 92 MET A C 1
ATOM 686 O O . MET A 1 92 ? 0.398 0.147 -17.438 1.00 94.19 92 MET A O 1
ATOM 690 N N . PHE A 1 93 ? -1.502 -0.993 -17.062 1.00 94.00 93 PHE A N 1
ATOM 691 C CA . PHE A 1 93 ? -1.363 -1.908 -18.192 1.00 94.00 93 PHE A CA 1
ATOM 692 C C . PHE A 1 93 ? -1.734 -1.246 -19.518 1.00 94.00 93 PHE A C 1
ATOM 694 O O . PHE A 1 93 ? -0.951 -1.286 -20.465 1.00 94.00 93 PHE A O 1
ATOM 701 N N . PHE A 1 94 ? -2.922 -0.639 -19.591 1.00 94.25 94 PHE A N 1
ATOM 702 C CA . PHE A 1 94 ? -3.431 -0.096 -20.846 1.00 94.25 94 PHE A CA 1
ATOM 703 C C . PHE A 1 94 ? -2.920 1.308 -21.156 1.00 94.25 94 PHE A C 1
ATOM 705 O O . PHE A 1 94 ? -2.746 1.608 -22.328 1.00 94.25 94 PHE A O 1
ATOM 712 N N . GLY A 1 95 ? -2.655 2.158 -20.160 1.00 90.31 95 GLY A N 1
ATOM 713 C CA . GLY A 1 95 ? -2.178 3.533 -20.364 1.00 90.31 95 GLY A CA 1
ATOM 714 C C . GLY A 1 95 ? -1.030 3.645 -21.381 1.00 90.31 95 GLY A C 1
ATOM 715 O O . GLY A 1 95 ? -1.192 4.368 -22.369 1.00 90.31 95 GLY A O 1
ATOM 716 N N . PRO A 1 96 ? 0.064 2.878 -21.203 1.00 88.50 96 PRO A N 1
ATOM 717 C CA . PRO A 1 96 ? 1.195 2.852 -22.136 1.00 88.50 96 PRO A CA 1
ATOM 718 C C . PRO A 1 96 ? 0.860 2.366 -23.554 1.00 88.50 96 PRO A C 1
ATOM 720 O O . PRO A 1 96 ? 1.526 2.735 -24.510 1.00 88.50 96 PRO A O 1
ATOM 723 N N . MET A 1 97 ? -0.205 1.575 -23.748 1.00 89.88 97 MET A N 1
ATOM 724 C CA . MET A 1 97 ? -0.580 1.085 -25.088 1.00 89.88 97 MET A CA 1
ATOM 725 C C . MET A 1 97 ? -1.070 2.195 -26.026 1.00 89.88 97 MET A C 1
ATOM 727 O O . MET A 1 97 ? -1.176 1.976 -27.232 1.00 89.88 97 MET A O 1
ATOM 731 N N . PHE A 1 98 ? -1.412 3.361 -25.476 1.00 86.69 98 PHE A N 1
ATOM 732 C CA . PHE A 1 98 ? -1.946 4.493 -26.230 1.00 86.69 98 PHE A CA 1
ATOM 733 C C . PHE A 1 98 ? -0.989 5.687 -26.248 1.00 86.69 98 PHE A C 1
ATOM 735 O O . PHE A 1 98 ? -1.017 6.458 -27.204 1.00 86.69 98 PHE A O 1
ATOM 742 N N . ALA A 1 99 ? -0.149 5.849 -25.222 1.00 82.81 99 ALA A N 1
ATOM 743 C CA . ALA A 1 99 ? 0.853 6.906 -25.159 1.00 82.81 99 ALA A CA 1
ATOM 744 C C . ALA A 1 99 ? 2.001 6.529 -24.220 1.00 82.81 99 ALA A C 1
ATOM 746 O O . ALA A 1 99 ? 1.746 6.036 -23.122 1.00 82.81 99 ALA A O 1
ATOM 747 N N . ASP A 1 100 ? 3.226 6.861 -24.623 1.00 77.38 100 ASP A N 1
ATOM 748 C CA . ASP A 1 100 ? 4.436 6.716 -23.814 1.00 77.38 100 ASP A CA 1
ATOM 749 C C . ASP A 1 100 ? 4.961 8.081 -23.354 1.00 77.38 100 ASP A C 1
ATOM 751 O O . ASP A 1 100 ? 4.621 9.135 -23.898 1.00 77.38 100 ASP A O 1
ATOM 755 N N . SER A 1 101 ? 5.847 8.068 -22.356 1.00 73.06 101 SER A N 1
ATOM 756 C CA . SER A 1 101 ? 6.550 9.270 -21.899 1.00 73.06 101 SER A CA 1
ATOM 757 C C . SER A 1 101 ? 7.243 10.018 -23.062 1.00 73.06 101 SER A C 1
ATOM 759 O O . SER A 1 101 ? 7.931 9.379 -23.861 1.00 73.06 101 SER A O 1
ATOM 761 N N . PRO A 1 102 ? 7.125 11.362 -23.155 1.00 77.38 102 PRO A N 1
ATOM 762 C CA . PRO A 1 102 ? 6.595 12.288 -22.145 1.00 77.38 102 PRO A CA 1
ATOM 763 C C . PRO A 1 102 ? 5.080 12.557 -22.217 1.00 77.38 102 PRO A C 1
ATOM 765 O O . PRO A 1 102 ? 4.573 13.332 -21.406 1.00 77.38 102 PRO A O 1
ATOM 768 N N . ASP A 1 103 ? 4.348 11.946 -23.148 1.00 86.12 103 ASP A N 1
ATOM 769 C CA . ASP A 1 103 ? 2.933 12.238 -23.376 1.00 86.12 103 ASP A CA 1
ATOM 770 C C . ASP A 1 103 ? 2.021 11.404 -22.462 1.00 86.12 103 ASP A C 1
ATOM 772 O O . ASP A 1 103 ? 1.806 10.212 -22.651 1.00 86.12 103 ASP A O 1
ATOM 776 N N . PHE A 1 104 ? 1.409 12.046 -21.464 1.00 87.06 104 PHE A N 1
ATOM 777 C CA . PHE A 1 104 ? 0.590 11.365 -20.448 1.00 87.06 104 PHE A CA 1
ATOM 778 C C . PHE A 1 104 ? -0.867 11.104 -20.846 1.00 87.06 104 PHE A C 1
ATOM 780 O O . PHE A 1 104 ? -1.637 10.610 -20.023 1.00 87.06 104 PHE A O 1
ATOM 787 N N . TRP A 1 105 ? -1.290 11.441 -22.066 1.00 91.44 105 TRP A N 1
ATOM 788 C CA . TRP A 1 105 ? -2.714 11.417 -22.418 1.00 91.44 105 TRP A CA 1
ATOM 789 C C . TRP A 1 105 ? -3.315 10.003 -22.369 1.00 91.44 105 TRP A C 1
ATOM 791 O O . TRP A 1 105 ? -4.440 9.846 -21.896 1.00 91.44 105 TRP A O 1
ATOM 801 N N . GLY A 1 106 ? -2.565 8.976 -22.791 1.00 90.31 106 GLY A N 1
ATOM 802 C CA . GLY A 1 106 ? -3.008 7.578 -22.746 1.00 90.31 106 GLY A CA 1
ATOM 803 C C . GLY A 1 106 ? -3.241 7.115 -21.310 1.00 90.31 106 GLY A C 1
ATOM 804 O O . GLY A 1 106 ? -4.294 6.567 -20.982 1.00 90.31 106 GLY A O 1
ATOM 805 N N . LEU A 1 107 ? -2.308 7.444 -20.414 1.00 91.00 107 LEU A N 1
ATOM 806 C CA . LEU A 1 107 ? -2.457 7.192 -18.985 1.00 91.00 107 LEU A CA 1
ATOM 807 C C . LEU A 1 107 ? -3.622 7.990 -18.379 1.00 91.00 107 LEU A C 1
ATOM 809 O O . LEU A 1 107 ? -4.408 7.431 -17.621 1.00 91.00 107 LEU A O 1
ATOM 813 N N . ALA A 1 108 ? -3.772 9.270 -18.727 1.00 93.81 108 ALA A N 1
ATOM 814 C CA . ALA A 1 108 ? -4.853 10.119 -18.230 1.00 93.81 108 ALA A CA 1
ATOM 815 C C . ALA A 1 108 ? -6.240 9.600 -18.647 1.00 93.81 108 ALA A C 1
ATOM 817 O O . ALA A 1 108 ? -7.152 9.556 -17.820 1.00 93.81 108 ALA A O 1
ATOM 818 N N . LEU A 1 109 ? -6.386 9.156 -19.901 1.00 95.38 109 LEU A N 1
ATOM 819 C CA . LEU A 1 109 ? -7.604 8.527 -20.408 1.00 95.38 109 LEU A CA 1
ATOM 820 C C . LEU A 1 109 ? -7.962 7.293 -19.580 1.00 95.38 109 LEU A C 1
ATOM 822 O O . LEU A 1 109 ? -9.084 7.184 -19.080 1.00 95.38 109 LEU A O 1
ATOM 826 N N . TRP A 1 110 ? -7.005 6.381 -19.405 1.00 96.00 110 TRP A N 1
ATOM 827 C CA . TRP A 1 110 ? -7.256 5.150 -18.668 1.00 96.00 110 TRP A CA 1
ATOM 828 C C . TRP A 1 110 ? -7.505 5.394 -17.191 1.00 96.00 110 TRP A C 1
ATOM 830 O O . TRP A 1 110 ? -8.414 4.768 -16.666 1.00 96.00 110 TRP A O 1
ATOM 840 N N . ILE A 1 111 ? -6.815 6.349 -16.558 1.00 95.12 111 ILE A N 1
ATOM 841 C CA . ILE A 1 111 ? -7.126 6.783 -15.190 1.00 95.12 111 ILE A CA 1
ATOM 842 C C . ILE A 1 111 ? -8.577 7.263 -15.086 1.00 95.12 111 ILE A C 1
ATOM 844 O O . ILE A 1 111 ? -9.258 6.923 -14.122 1.00 95.12 111 ILE A O 1
ATOM 848 N N . GLY A 1 112 ? -9.068 8.032 -16.063 1.00 95.75 112 GLY A N 1
ATOM 849 C CA . GLY A 1 112 ? -10.462 8.478 -16.098 1.00 95.75 112 GLY A CA 1
ATOM 850 C C . GLY A 1 112 ? -11.450 7.312 -16.202 1.00 95.75 112 GLY A C 1
ATOM 851 O O . GLY A 1 112 ? -12.405 7.238 -15.429 1.00 95.75 112 GLY A O 1
ATOM 852 N N . ILE A 1 113 ? -11.192 6.369 -17.113 1.00 96.62 113 ILE A N 1
ATOM 853 C CA . ILE A 1 113 ? -12.028 5.175 -17.317 1.00 96.62 113 ILE A CA 1
ATOM 854 C C . ILE A 1 113 ? -12.029 4.288 -16.069 1.00 96.62 113 ILE A C 1
ATOM 856 O O . ILE A 1 113 ? -13.090 3.877 -15.593 1.00 96.62 113 ILE A O 1
ATOM 860 N N . THR A 1 114 ? -10.855 3.991 -15.513 1.00 96.25 114 THR A N 1
ATOM 861 C CA . THR A 1 114 ? -10.730 3.106 -14.357 1.00 96.25 114 THR A CA 1
ATOM 862 C C . THR A 1 114 ? -11.270 3.755 -13.097 1.00 96.25 114 THR A C 1
ATOM 864 O O . THR A 1 114 ? -11.912 3.061 -12.321 1.00 96.25 114 THR A O 1
ATOM 867 N N . ALA A 1 115 ? -11.104 5.066 -12.908 1.00 93.62 115 ALA A N 1
ATOM 868 C CA . ALA A 1 115 ? -11.741 5.790 -11.813 1.00 93.62 115 ALA A CA 1
ATOM 869 C C . ALA A 1 115 ? -13.274 5.774 -11.927 1.00 93.62 115 ALA A C 1
ATOM 871 O O . ALA A 1 115 ? -13.959 5.568 -10.929 1.00 93.62 115 ALA A O 1
ATOM 872 N N . ALA A 1 116 ? -13.838 5.930 -13.128 1.00 92.00 116 ALA A N 1
ATOM 873 C CA . ALA A 1 116 ? -15.282 5.800 -13.316 1.00 92.00 116 ALA A CA 1
ATOM 874 C C . ALA A 1 116 ? -15.768 4.378 -12.978 1.00 92.00 116 ALA A C 1
ATOM 876 O O . ALA A 1 116 ? -16.716 4.215 -12.211 1.00 92.00 116 ALA A O 1
ATOM 877 N N . GLY A 1 117 ? -15.080 3.350 -13.486 1.00 88.88 117 GLY A N 1
ATOM 878 C CA . GLY A 1 117 ? -15.403 1.949 -13.206 1.00 88.88 117 GLY A CA 1
ATOM 879 C C . GLY A 1 117 ? -15.282 1.585 -11.724 1.00 88.88 117 GLY A C 1
ATOM 880 O O . GLY A 1 117 ? -16.168 0.923 -11.184 1.00 88.88 117 GLY A O 1
ATOM 881 N N . LEU A 1 118 ? -14.238 2.079 -11.048 1.00 89.25 118 LEU A N 1
ATOM 882 C CA . LEU A 1 118 ? -14.063 1.917 -9.606 1.00 89.25 118 LEU A CA 1
ATOM 883 C C . LEU A 1 118 ? -15.218 2.565 -8.838 1.00 89.25 118 LEU A C 1
ATOM 885 O O . LEU A 1 118 ? -15.756 1.912 -7.956 1.00 89.25 118 LEU A O 1
ATOM 889 N N . ILE A 1 119 ? -15.647 3.787 -9.185 1.00 85.38 119 ILE A N 1
ATOM 890 C CA . ILE A 1 119 ? -16.767 4.454 -8.498 1.00 85.38 119 ILE A CA 1
ATOM 891 C C . ILE A 1 119 ? -18.052 3.654 -8.688 1.00 85.38 119 ILE A C 1
ATOM 893 O O . ILE A 1 119 ? -18.763 3.438 -7.715 1.00 85.38 119 ILE A O 1
ATOM 897 N N . VAL A 1 120 ? -18.343 3.201 -9.909 1.00 85.19 120 VAL A N 1
ATOM 898 C CA . VAL A 1 120 ? -19.549 2.409 -10.181 1.00 85.19 120 VAL A CA 1
ATOM 899 C C . VAL A 1 120 ? -19.536 1.126 -9.361 1.00 85.19 120 VAL A C 1
ATOM 901 O O . VAL A 1 120 ? -20.482 0.878 -8.625 1.00 85.19 120 VAL A O 1
ATOM 904 N N . LEU A 1 121 ? -18.460 0.336 -9.411 1.00 82.31 121 LEU A N 1
ATOM 905 C CA . LEU A 1 121 ? -18.370 -0.884 -8.602 1.00 82.31 121 LEU A CA 1
ATOM 906 C C . LEU A 1 121 ? -18.409 -0.595 -7.106 1.00 82.31 121 LEU A C 1
ATOM 908 O O . LEU A 1 121 ? -18.931 -1.403 -6.342 1.00 82.31 121 LEU A O 1
ATOM 912 N N . SER A 1 122 ? -17.891 0.562 -6.698 1.00 76.56 122 SER A N 1
ATOM 913 C CA . SER A 1 122 ? -17.986 1.007 -5.325 1.00 76.56 122 SER A CA 1
ATOM 914 C C . SER A 1 122 ? -19.424 1.291 -4.891 1.00 76.56 122 SER A C 1
ATOM 916 O O . SER A 1 122 ? -19.756 1.035 -3.747 1.00 76.56 122 SER A O 1
ATOM 918 N N . THR A 1 123 ? -20.285 1.817 -5.757 1.00 74.12 123 THR A N 1
ATOM 919 C CA . THR A 1 123 ? -21.603 2.331 -5.348 1.00 74.12 123 THR A CA 1
ATOM 920 C C . THR A 1 123 ? -22.779 1.421 -5.688 1.00 74.12 123 THR A C 1
ATOM 922 O O . THR A 1 123 ? -23.858 1.614 -5.140 1.00 74.12 123 THR A O 1
ATOM 925 N N . VAL A 1 124 ? -22.603 0.436 -6.574 1.00 70.06 124 VAL A N 1
ATOM 926 C CA . VAL A 1 124 ? -23.683 -0.477 -7.008 1.00 70.06 124 VAL A CA 1
ATOM 927 C C . VAL A 1 124 ? -23.906 -1.675 -6.084 1.00 70.06 124 VAL A C 1
ATOM 929 O O . VAL A 1 124 ? -24.840 -2.445 -6.297 1.00 70.06 124 VAL A O 1
ATOM 932 N N . VAL A 1 125 ? -23.062 -1.866 -5.071 1.00 64.00 125 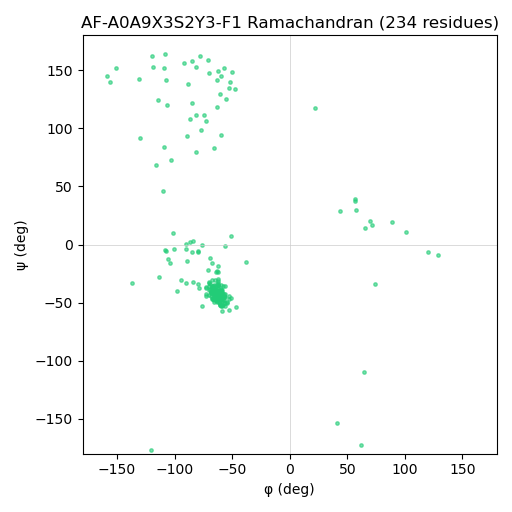VAL A N 1
ATOM 933 C CA . VAL A 1 125 ? -23.273 -2.899 -4.052 1.00 64.00 125 VAL A CA 1
ATOM 934 C C . VAL A 1 125 ? -24.197 -2.311 -2.987 1.00 64.00 125 VAL A C 1
ATOM 936 O O . VAL A 1 125 ? -23.847 -1.303 -2.388 1.00 64.00 125 VAL A O 1
ATOM 939 N N . GLU A 1 126 ? -25.354 -2.941 -2.745 1.00 56.31 126 GLU A N 1
ATOM 940 C CA . GLU A 1 126 ? -26.438 -2.484 -1.838 1.00 56.31 126 GLU A CA 1
ATOM 941 C C . GLU A 1 126 ? -26.021 -2.227 -0.375 1.00 56.31 126 GLU A C 1
ATOM 943 O O . GLU A 1 126 ? -26.836 -1.824 0.453 1.00 56.31 126 GLU A O 1
ATOM 948 N N . ASP A 1 127 ? -24.758 -2.455 -0.025 1.00 59.19 127 ASP A N 1
ATOM 949 C CA . ASP A 1 127 ? -24.243 -2.122 1.289 1.00 59.19 127 ASP A CA 1
ATOM 950 C C . ASP A 1 127 ? -23.903 -0.618 1.306 1.00 59.19 127 ASP A C 1
ATOM 952 O O . ASP A 1 127 ? -22.915 -0.200 0.696 1.00 59.19 127 ASP A O 1
ATOM 956 N N . ASP A 1 128 ? -24.659 0.185 2.076 1.00 50.47 128 ASP A N 1
ATOM 957 C CA . ASP A 1 128 ? -24.458 1.623 2.425 1.00 50.47 128 ASP A CA 1
ATOM 958 C C . ASP A 1 128 ? -23.049 1.969 2.976 1.00 50.47 128 ASP A C 1
ATOM 960 O O . ASP A 1 128 ? -22.754 3.046 3.497 1.00 50.47 128 ASP A O 1
ATOM 964 N N . ARG A 1 129 ? -22.150 0.999 2.927 1.00 49.25 129 ARG A N 1
ATOM 965 C CA . ARG A 1 129 ? -20.849 0.925 3.550 1.00 49.25 129 ARG A CA 1
ATOM 966 C C . ARG A 1 129 ? -19.706 1.130 2.561 1.00 49.25 129 ARG A C 1
ATOM 968 O O . ARG A 1 129 ? -18.573 1.309 3.014 1.00 49.25 129 ARG A O 1
ATOM 975 N N . PHE A 1 130 ? -19.966 1.100 1.256 1.00 61.69 130 PHE A N 1
ATOM 976 C CA . PHE A 1 130 ? -18.926 1.191 0.237 1.00 61.69 130 PHE A CA 1
ATOM 977 C C . PHE A 1 130 ? -18.875 2.591 -0.389 1.00 61.69 130 PHE A C 1
ATOM 979 O O . PHE A 1 130 ? -19.266 2.848 -1.521 1.00 61.69 130 PHE A O 1
ATOM 986 N N . ALA A 1 131 ? -18.367 3.548 0.388 1.00 67.44 131 ALA A N 1
ATOM 987 C CA . ALA A 1 131 ? -18.038 4.857 -0.156 1.00 67.44 131 ALA A CA 1
ATOM 988 C C . ALA A 1 131 ? -16.919 4.715 -1.217 1.00 67.44 131 ALA A C 1
ATOM 990 O O . ALA A 1 131 ? -15.969 3.957 -1.003 1.00 67.44 131 ALA A O 1
ATOM 991 N N . PRO A 1 132 ? -16.953 5.476 -2.326 1.00 81.75 132 PRO A N 1
ATOM 992 C CA . PRO A 1 132 ? -15.884 5.456 -3.331 1.00 81.75 132 PRO A CA 1
ATOM 993 C C . PRO A 1 132 ? -14.534 5.938 -2.774 1.00 81.75 132 PRO A C 1
ATOM 995 O O . PRO A 1 132 ? -13.479 5.573 -3.287 1.00 81.75 132 PRO A O 1
ATOM 998 N N . ALA A 1 133 ? -14.546 6.725 -1.693 1.00 88.12 133 ALA A N 1
ATOM 999 C CA . ALA A 1 133 ? -13.351 7.333 -1.111 1.00 88.12 133 ALA A CA 1
ATOM 1000 C C . ALA A 1 133 ? -12.270 6.316 -0.664 1.00 88.12 133 ALA A C 1
ATOM 1002 O O . ALA A 1 133 ? -11.128 6.464 -1.104 1.00 88.12 133 ALA A O 1
ATOM 1003 N N . PRO A 1 134 ? -12.568 5.272 0.143 1.00 91.06 134 PRO A N 1
ATOM 1004 C CA . PRO A 1 134 ? -11.605 4.214 0.456 1.00 91.06 134 PRO A CA 1
ATOM 1005 C C . PRO A 1 134 ? -10.961 3.566 -0.773 1.00 91.06 134 PRO A C 1
ATOM 1007 O O . PRO A 1 134 ? -9.740 3.425 -0.818 1.00 91.06 134 PRO A O 1
ATOM 1010 N N . ALA A 1 135 ? -11.760 3.205 -1.782 1.00 91.56 135 ALA A N 1
ATOM 1011 C CA . ALA A 1 135 ? -11.245 2.585 -3.000 1.00 91.56 135 ALA A CA 1
ATOM 1012 C C . ALA A 1 135 ? -10.323 3.551 -3.758 1.00 91.56 135 ALA A C 1
ATOM 1014 O O . ALA A 1 135 ? -9.254 3.149 -4.215 1.00 91.56 135 ALA A O 1
ATOM 1015 N N . PHE A 1 136 ? -10.683 4.838 -3.817 1.00 92.81 136 PHE A N 1
ATOM 1016 C CA . PHE A 1 136 ? -9.874 5.879 -4.450 1.00 92.81 136 PHE A CA 1
ATOM 1017 C C . PHE A 1 136 ? -8.545 6.122 -3.717 1.00 92.81 136 PHE A C 1
ATOM 1019 O O . PHE A 1 136 ? -7.513 6.324 -4.351 1.00 92.81 136 PHE A O 1
ATOM 1026 N N . ALA A 1 137 ? -8.532 6.053 -2.383 1.00 95.44 137 ALA A N 1
ATOM 1027 C CA . ALA A 1 137 ? -7.302 6.155 -1.598 1.00 95.44 137 ALA A CA 1
ATOM 1028 C C . ALA A 1 137 ? -6.363 4.958 -1.841 1.00 95.44 137 ALA A C 1
ATOM 1030 O O . ALA A 1 137 ? -5.150 5.133 -1.991 1.00 95.44 137 ALA A O 1
ATOM 1031 N N . CYS A 1 138 ? -6.913 3.743 -1.935 1.00 96.06 138 CYS A N 1
ATOM 1032 C CA . CYS A 1 138 ? -6.151 2.547 -2.300 1.00 96.06 138 CYS A CA 1
ATOM 1033 C C . CYS A 1 138 ? -5.623 2.625 -3.740 1.00 96.06 138 CYS A C 1
ATOM 1035 O O . CYS A 1 138 ? -4.452 2.339 -3.971 1.00 96.06 138 CYS A O 1
ATOM 1037 N N . TYR A 1 139 ? -6.453 3.083 -4.680 1.00 96.38 139 TYR A N 1
ATOM 1038 C CA . TYR A 1 139 ? -6.083 3.353 -6.070 1.00 96.38 139 TYR A CA 1
ATOM 1039 C C . TYR A 1 139 ? -4.913 4.339 -6.153 1.00 96.38 139 TYR A C 1
ATOM 1041 O O . TYR A 1 139 ? -3.871 4.027 -6.724 1.00 96.38 139 TYR A O 1
ATOM 1049 N N . ALA A 1 140 ? -5.030 5.492 -5.488 1.00 96.75 140 ALA A N 1
ATOM 1050 C CA . ALA A 1 140 ? -3.981 6.505 -5.442 1.00 96.75 140 ALA A CA 1
ATOM 1051 C C . ALA A 1 140 ? -2.677 5.972 -4.829 1.00 96.75 140 ALA A C 1
ATOM 1053 O O . ALA A 1 140 ? -1.598 6.291 -5.323 1.00 96.75 140 ALA A O 1
ATOM 1054 N N . SER A 1 141 ? -2.760 5.125 -3.796 1.00 98.00 141 SER A N 1
ATOM 1055 C CA . SER A 1 141 ? -1.580 4.519 -3.160 1.00 98.00 141 SER A CA 1
ATOM 1056 C C . SER A 1 141 ? -0.731 3.716 -4.151 1.00 98.00 141 SER A C 1
ATOM 1058 O O . SER A 1 141 ? 0.496 3.753 -4.066 1.00 98.00 141 SER A O 1
ATOM 1060 N N . VAL A 1 142 ? -1.364 3.040 -5.117 1.00 97.69 142 VAL A N 1
ATOM 1061 C CA . VAL A 1 142 ? -0.650 2.320 -6.181 1.00 97.69 142 VAL A CA 1
ATOM 1062 C C . VAL A 1 142 ? 0.101 3.289 -7.087 1.00 97.69 142 VAL A C 1
ATOM 1064 O O . VAL A 1 142 ? 1.298 3.103 -7.289 1.00 97.69 142 VAL A O 1
ATOM 1067 N N . PHE A 1 143 ? -0.550 4.350 -7.579 1.00 95.25 143 PHE A N 1
ATOM 1068 C CA . PHE A 1 143 ? 0.110 5.339 -8.444 1.00 95.25 143 PHE A CA 1
ATOM 1069 C C . PHE A 1 143 ? 1.253 6.056 -7.739 1.00 95.25 143 PHE A C 1
ATOM 1071 O O . PHE A 1 143 ? 2.319 6.207 -8.325 1.00 95.25 143 PHE A O 1
ATOM 1078 N N . PHE A 1 144 ? 1.067 6.459 -6.479 1.00 94.81 144 PHE A N 1
ATOM 1079 C CA . PHE A 1 144 ? 2.135 7.090 -5.705 1.00 94.81 144 PHE A CA 1
ATOM 1080 C C . PHE A 1 144 ? 3.367 6.190 -5.613 1.00 94.81 144 PHE A C 1
ATOM 1082 O O . PHE A 1 144 ? 4.487 6.657 -5.817 1.00 94.81 144 PHE A O 1
ATOM 1089 N N . TRP A 1 145 ? 3.172 4.896 -5.350 1.00 94.25 145 TRP A N 1
ATOM 1090 C CA . TRP A 1 145 ? 4.289 3.960 -5.282 1.00 94.25 145 TRP A CA 1
ATOM 1091 C C . TRP A 1 145 ? 4.887 3.644 -6.650 1.00 94.25 145 TRP A C 1
ATOM 1093 O O . TRP A 1 145 ? 6.102 3.531 -6.780 1.00 94.25 145 TRP A O 1
ATOM 1103 N N . TRP A 1 146 ? 4.063 3.555 -7.689 1.00 92.12 146 TRP A N 1
ATOM 1104 C CA . TRP A 1 146 ? 4.522 3.365 -9.061 1.00 92.12 146 TRP A CA 1
ATOM 1105 C C . TRP A 1 146 ? 5.401 4.528 -9.538 1.00 92.12 146 TRP A C 1
ATOM 1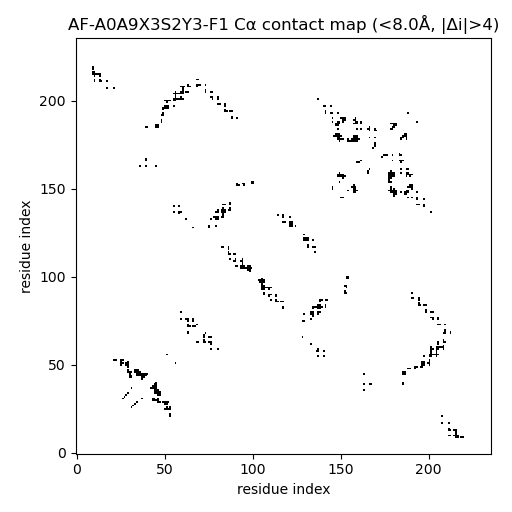107 O O . TRP A 1 146 ? 6.477 4.305 -10.088 1.00 92.12 146 TRP A O 1
ATOM 1117 N N . ILE A 1 147 ? 5.003 5.768 -9.228 1.00 89.00 147 ILE A N 1
ATOM 1118 C CA . ILE A 1 147 ? 5.812 6.971 -9.462 1.00 89.00 147 ILE A CA 1
ATOM 1119 C C . ILE A 1 147 ? 7.137 6.875 -8.701 1.00 89.00 147 ILE A C 1
ATOM 1121 O O . ILE A 1 147 ? 8.203 7.078 -9.279 1.00 89.00 147 ILE A O 1
ATOM 1125 N N . ALA A 1 148 ? 7.082 6.512 -7.417 1.00 88.12 148 ALA A N 1
ATOM 1126 C CA . ALA A 1 148 ? 8.273 6.371 -6.585 1.00 88.12 148 ALA A CA 1
ATOM 1127 C C . ALA A 1 148 ? 9.218 5.249 -7.050 1.00 88.12 148 ALA A C 1
ATOM 1129 O O . ALA A 1 148 ? 10.404 5.302 -6.752 1.00 88.12 148 ALA A O 1
ATOM 1130 N N . THR A 1 149 ? 8.721 4.247 -7.774 1.00 87.56 149 THR A N 1
ATOM 1131 C CA . THR A 1 149 ? 9.486 3.061 -8.202 1.00 87.56 149 THR A CA 1
ATOM 1132 C C . THR A 1 149 ? 9.934 3.116 -9.660 1.00 87.56 149 THR A C 1
ATOM 1134 O O . THR A 1 149 ? 10.455 2.130 -10.167 1.00 87.56 149 THR A O 1
ATOM 1137 N N . GLY A 1 150 ? 9.786 4.271 -10.319 1.00 81.44 150 GLY A N 1
ATOM 1138 C CA . GLY A 1 150 ? 10.359 4.522 -11.644 1.00 81.44 150 GLY A CA 1
ATOM 1139 C C . GLY A 1 150 ? 9.390 4.399 -12.821 1.00 81.44 150 GLY A C 1
ATOM 1140 O O . GLY A 1 150 ? 9.842 4.473 -13.962 1.00 81.44 150 GLY A O 1
ATOM 1141 N N . LEU A 1 151 ? 8.077 4.288 -12.570 1.00 86.25 151 LEU A N 1
ATOM 1142 C CA . LEU A 1 151 ? 7.032 4.284 -13.607 1.00 86.25 151 LEU A CA 1
ATOM 1143 C C . LEU A 1 151 ? 7.222 3.194 -14.676 1.00 86.25 151 LEU A C 1
ATOM 1145 O O . LEU A 1 151 ? 6.986 3.423 -15.865 1.00 86.25 151 LEU A O 1
ATOM 1149 N N . ASP A 1 152 ? 7.649 1.998 -14.261 1.00 85.31 152 ASP A N 1
ATOM 1150 C CA . ASP A 1 152 ? 7.795 0.852 -15.165 1.00 85.31 152 ASP A CA 1
ATOM 1151 C C . ASP A 1 152 ? 6.538 0.618 -16.015 1.00 85.31 152 ASP A C 1
ATOM 1153 O O . ASP A 1 152 ? 5.427 0.879 -15.560 1.00 85.31 152 ASP A O 1
ATOM 1157 N N . ASN A 1 153 ? 6.709 0.108 -17.235 1.00 87.25 153 ASN A N 1
ATOM 1158 C CA . ASN A 1 153 ? 5.691 0.006 -18.292 1.00 87.25 153 ASN A CA 1
ATOM 1159 C C . ASN A 1 153 ? 5.322 1.330 -18.983 1.00 87.25 153 ASN A C 1
ATOM 1161 O O . ASN A 1 153 ? 5.061 1.295 -20.174 1.00 87.25 153 ASN A O 1
ATOM 1165 N N . PHE A 1 154 ? 5.322 2.477 -18.292 1.00 83.12 154 PHE A N 1
ATOM 1166 C CA . PHE A 1 154 ? 5.026 3.785 -18.910 1.00 83.12 154 PHE A CA 1
ATOM 1167 C C . PHE A 1 154 ? 6.286 4.540 -19.350 1.00 83.12 154 PHE A C 1
ATOM 1169 O O . PHE A 1 154 ? 6.284 5.286 -20.329 1.00 83.12 154 PHE A O 1
ATOM 1176 N N . VAL A 1 155 ? 7.389 4.331 -18.633 1.00 79.06 155 VAL A N 1
ATOM 1177 C CA . VAL A 1 155 ? 8.726 4.733 -19.068 1.00 79.06 155 VAL A CA 1
ATOM 1178 C C . VAL A 1 155 ? 9.480 3.458 -19.465 1.00 79.06 155 VAL A C 1
ATOM 1180 O O . VAL A 1 155 ? 9.647 2.581 -18.611 1.00 79.06 155 VAL A O 1
ATOM 1183 N N . PRO A 1 156 ? 9.942 3.305 -20.723 1.00 72.25 156 PRO A N 1
ATOM 1184 C CA . PRO A 1 156 ? 10.715 2.136 -21.137 1.00 72.25 156 PRO A CA 1
ATOM 1185 C C . PRO A 1 156 ? 11.947 1.932 -20.250 1.00 72.25 156 PRO A C 1
ATOM 1187 O O . PRO A 1 156 ? 12.754 2.841 -20.064 1.00 72.25 156 PRO A O 1
ATOM 1190 N N . GLY A 1 157 ? 12.078 0.738 -19.668 1.00 66.69 157 GLY A N 1
ATOM 1191 C CA . GLY A 1 157 ? 13.132 0.456 -18.690 1.00 66.69 157 GLY A CA 1
ATOM 1192 C C . GLY A 1 157 ? 12.924 1.134 -17.330 1.00 66.69 157 GLY A C 1
ATOM 1193 O O . GLY A 1 157 ? 13.868 1.205 -16.555 1.00 66.69 157 GLY A O 1
ATOM 1194 N N . GLY A 1 158 ? 11.712 1.606 -17.016 1.00 66.94 158 GLY A N 1
ATOM 1195 C CA . GLY A 1 158 ? 11.351 2.302 -15.776 1.00 66.94 158 GLY A CA 1
ATOM 1196 C C . GLY A 1 158 ? 11.519 1.479 -14.495 1.00 66.94 158 GLY A C 1
ATOM 1197 O O . GLY A 1 158 ? 11.659 2.040 -13.417 1.00 66.94 158 GLY A O 1
ATOM 1198 N N . LYS A 1 159 ? 11.605 0.151 -14.581 1.00 68.50 159 LYS A N 1
ATOM 1199 C CA . LYS A 1 159 ? 12.047 -0.675 -13.447 1.00 68.50 159 LYS A CA 1
ATOM 1200 C C . LYS A 1 159 ? 13.578 -0.704 -13.257 1.00 68.50 159 LYS A C 1
ATOM 1202 O O . LYS A 1 159 ? 14.095 -1.276 -12.304 1.00 68.50 159 LYS A O 1
ATOM 1207 N N . GLY A 1 160 ? 14.348 -0.112 -14.164 1.00 66.31 160 GLY A N 1
ATOM 1208 C CA . GLY A 1 160 ? 15.803 -0.252 -14.198 1.00 66.31 160 GLY A CA 1
ATOM 1209 C C . GLY A 1 160 ? 16.238 -1.709 -14.414 1.00 66.31 160 GLY A C 1
ATOM 1210 O O . GLY A 1 160 ? 15.432 -2.597 -14.685 1.00 66.31 160 GLY A O 1
ATOM 1211 N N . ALA A 1 161 ? 17.534 -1.995 -14.309 1.00 58.12 161 ALA A N 1
ATOM 1212 C CA . ALA A 1 161 ? 18.020 -3.368 -14.476 1.00 58.12 161 ALA A CA 1
ATOM 1213 C C . ALA A 1 161 ? 17.833 -4.251 -13.221 1.00 58.12 161 ALA A C 1
ATOM 1215 O O . ALA A 1 161 ? 18.100 -5.444 -13.299 1.00 58.12 161 ALA A O 1
ATOM 1216 N N . HIS A 1 162 ? 17.370 -3.708 -12.082 1.00 62.75 162 HIS A N 1
ATOM 1217 C CA . HIS A 1 162 ? 17.311 -4.398 -10.774 1.00 62.75 162 HIS A CA 1
ATOM 1218 C C . HIS A 1 162 ? 18.570 -5.214 -10.424 1.00 62.75 162 HIS A C 1
ATOM 1220 O O . HIS A 1 162 ? 18.492 -6.217 -9.716 1.00 62.75 162 HIS A O 1
ATOM 1226 N N . THR A 1 163 ? 19.738 -4.808 -10.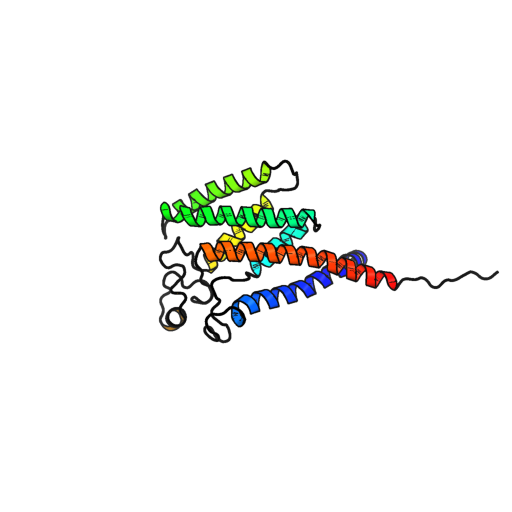918 1.00 64.56 163 THR A N 1
ATOM 1227 C CA . THR A 1 163 ? 21.017 -5.421 -10.566 1.00 64.56 163 THR A CA 1
ATOM 1228 C C . THR A 1 163 ? 21.826 -4.467 -9.710 1.00 64.56 163 THR A C 1
ATOM 1230 O O . THR A 1 163 ? 21.707 -3.244 -9.824 1.00 64.56 163 THR A O 1
ATOM 1233 N N . VAL A 1 164 ? 22.681 -5.036 -8.865 1.00 66.06 164 VAL A N 1
ATOM 1234 C CA . VAL A 1 164 ? 23.602 -4.275 -8.013 1.00 66.06 164 VAL A CA 1
ATOM 1235 C C . VAL A 1 164 ? 24.474 -3.355 -8.866 1.00 66.06 164 VAL A C 1
ATOM 1237 O O . VAL A 1 164 ? 24.535 -2.160 -8.592 1.00 66.06 164 VAL A O 1
ATOM 1240 N N . ASP A 1 165 ? 25.022 -3.868 -9.969 1.00 68.00 165 ASP A N 1
ATOM 1241 C CA . ASP A 1 165 ? 25.856 -3.095 -10.895 1.00 68.00 165 ASP A CA 1
ATOM 1242 C C . ASP A 1 165 ? 25.124 -1.884 -11.483 1.00 68.00 165 ASP A C 1
ATOM 1244 O O . ASP A 1 165 ? 25.702 -0.805 -11.610 1.00 68.00 165 ASP A O 1
ATOM 1248 N N . ALA A 1 166 ? 23.836 -2.026 -11.805 1.00 66.19 166 ALA A N 1
ATOM 1249 C CA . ALA A 1 166 ? 23.045 -0.935 -12.358 1.00 66.19 166 ALA A CA 1
ATOM 1250 C C . ALA A 1 166 ? 22.700 0.133 -11.317 1.00 66.19 166 ALA A C 1
ATOM 1252 O O . ALA A 1 166 ? 22.734 1.319 -11.636 1.00 66.19 166 ALA A O 1
ATOM 1253 N N . VAL A 1 167 ? 22.416 -0.268 -10.073 1.00 69.12 167 VAL A N 1
ATOM 1254 C CA . VAL A 1 167 ? 22.190 0.671 -8.963 1.00 69.12 167 VAL A CA 1
ATOM 1255 C C . VAL A 1 167 ? 23.486 1.418 -8.639 1.00 69.12 167 VAL A C 1
ATOM 1257 O O . VAL A 1 167 ? 23.493 2.646 -8.565 1.00 69.12 167 VAL A O 1
ATOM 1260 N N . THR A 1 168 ? 24.615 0.709 -8.532 1.00 70.12 168 THR A N 1
ATOM 1261 C CA . THR A 1 168 ? 25.928 1.327 -8.310 1.00 70.12 168 THR A CA 1
ATOM 1262 C C . THR A 1 168 ? 26.289 2.282 -9.447 1.00 70.12 168 THR A C 1
ATOM 1264 O O . THR A 1 168 ? 26.693 3.413 -9.174 1.00 70.12 168 THR A O 1
ATOM 1267 N N . ALA A 1 169 ? 26.088 1.892 -10.710 1.00 68.38 169 ALA A N 1
ATOM 1268 C CA . ALA A 1 169 ? 26.359 2.742 -11.868 1.00 68.38 169 ALA A CA 1
ATOM 1269 C C . ALA A 1 169 ? 25.441 3.976 -11.925 1.00 68.38 169 ALA A C 1
ATOM 1271 O O . ALA A 1 169 ? 25.920 5.071 -12.212 1.00 68.38 169 ALA A O 1
ATOM 1272 N N . ALA A 1 170 ? 24.151 3.840 -11.598 1.00 65.62 170 ALA A N 1
ATOM 1273 C CA . ALA A 1 170 ? 23.214 4.964 -11.548 1.00 65.62 170 ALA A CA 1
ATOM 1274 C C . ALA A 1 170 ? 23.609 6.014 -10.493 1.00 65.62 170 ALA A C 1
ATOM 1276 O O . ALA A 1 170 ? 23.456 7.215 -10.722 1.00 65.62 170 ALA A O 1
ATOM 1277 N N . ILE A 1 171 ? 24.153 5.571 -9.355 1.00 66.56 171 ILE A N 1
ATOM 1278 C CA . ILE A 1 171 ? 24.600 6.451 -8.267 1.00 66.56 171 ILE A CA 1
ATOM 1279 C C . ILE A 1 171 ? 25.964 7.087 -8.574 1.00 66.56 171 ILE A C 1
ATOM 1281 O O . ILE A 1 171 ? 26.183 8.252 -8.243 1.00 66.56 171 ILE A O 1
ATOM 1285 N N . THR A 1 172 ? 26.879 6.342 -9.200 1.00 67.56 172 THR A N 1
ATOM 1286 C CA . THR A 1 172 ? 28.274 6.774 -9.409 1.00 67.56 172 THR A CA 1
ATOM 1287 C C . THR A 1 172 ? 28.513 7.529 -10.718 1.00 67.56 172 THR A C 1
ATOM 1289 O O . THR A 1 172 ? 29.330 8.447 -10.724 1.00 67.56 172 THR A O 1
ATOM 1292 N N . ASN A 1 173 ? 27.801 7.211 -11.808 1.00 59.84 173 ASN A N 1
ATOM 1293 C CA . ASN A 1 173 ? 28.221 7.612 -13.159 1.00 59.84 173 ASN A CA 1
ATOM 1294 C C . ASN A 1 173 ? 27.390 8.717 -13.850 1.00 59.84 173 ASN A C 1
ATOM 1296 O O . ASN A 1 173 ? 27.796 9.096 -14.938 1.00 59.84 173 ASN A O 1
ATOM 1300 N N . LYS A 1 174 ? 26.275 9.222 -13.277 1.00 58.03 174 LYS A N 1
ATOM 1301 C CA . LYS A 1 174 ? 25.309 10.226 -13.837 1.00 58.03 174 LYS A CA 1
ATOM 1302 C C . LYS A 1 174 ? 25.275 10.376 -15.385 1.00 58.03 174 LYS A C 1
ATOM 1304 O O . LYS A 1 174 ? 26.181 10.963 -15.971 1.00 58.03 174 LYS A O 1
ATOM 1309 N N . PRO A 1 175 ? 24.139 10.080 -16.044 1.00 52.03 175 PRO A N 1
ATOM 1310 C CA . PRO A 1 175 ? 22.876 10.777 -15.778 1.00 52.03 175 PRO A CA 1
ATOM 1311 C C . PRO A 1 175 ? 21.771 9.830 -15.299 1.00 52.03 175 PRO A C 1
ATOM 1313 O O . PRO A 1 175 ? 21.856 8.620 -15.479 1.00 52.03 175 PRO A O 1
ATOM 1316 N N . LEU A 1 176 ? 20.728 10.405 -14.690 1.00 56.78 176 LEU A N 1
ATOM 1317 C CA . LEU A 1 176 ? 19.487 9.710 -14.340 1.00 56.78 176 LEU A CA 1
ATOM 1318 C C . LEU A 1 176 ? 18.852 9.156 -15.623 1.00 56.78 176 LEU A C 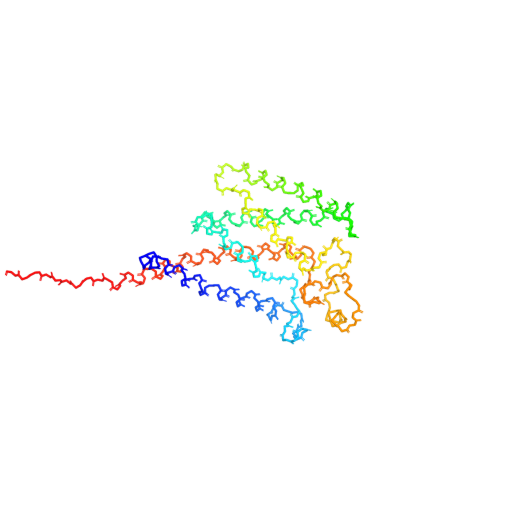1
ATOM 1320 O O . LEU A 1 176 ? 18.159 9.874 -16.343 1.00 56.78 176 LEU A O 1
ATOM 1324 N N . ALA A 1 177 ? 19.145 7.898 -15.932 1.00 53.91 177 ALA A N 1
ATOM 1325 C CA . ALA A 1 177 ? 18.423 7.144 -16.939 1.00 53.91 177 ALA A CA 1
ATOM 1326 C C . ALA A 1 177 ? 17.014 6.819 -16.421 1.00 53.91 177 ALA A C 1
ATOM 1328 O O . ALA A 1 177 ? 16.760 6.815 -15.213 1.00 53.91 177 ALA A O 1
ATOM 1329 N N . ALA A 1 178 ? 16.092 6.529 -17.336 1.00 53.03 178 ALA A N 1
ATOM 1330 C CA . ALA A 1 178 ? 14.816 5.928 -16.980 1.00 53.03 178 ALA A CA 1
ATOM 1331 C C . ALA A 1 178 ? 15.025 4.732 -16.030 1.00 53.03 178 ALA A C 1
ATOM 1333 O O . ALA A 1 178 ? 15.908 3.901 -16.239 1.00 53.03 178 ALA A O 1
ATOM 1334 N N . GLY A 1 179 ? 14.220 4.679 -14.969 1.00 55.38 179 GLY A N 1
ATOM 1335 C CA . GLY A 1 179 ? 14.165 3.555 -14.038 1.00 55.38 179 GLY A CA 1
ATOM 1336 C C . GLY A 1 179 ? 15.112 3.554 -12.847 1.00 55.38 179 GLY A C 1
ATOM 1337 O O . GLY A 1 179 ? 15.285 2.524 -12.194 1.00 55.38 179 GLY A O 1
ATOM 1338 N N . THR A 1 180 ? 15.658 4.717 -12.488 1.00 63.03 180 THR A N 1
ATOM 1339 C CA . THR A 1 180 ? 16.388 4.891 -11.224 1.00 63.03 180 THR A CA 1
ATOM 1340 C C . THR A 1 180 ? 15.492 4.994 -9.987 1.00 63.03 180 THR A C 1
ATOM 1342 O O . THR A 1 180 ? 16.042 5.147 -8.908 1.00 63.03 180 THR A O 1
ATOM 1345 N N . GLY A 1 181 ? 14.157 4.935 -10.096 1.00 69.50 181 GLY A N 1
ATOM 1346 C CA . GLY A 1 181 ? 13.227 4.948 -8.950 1.00 69.50 181 GLY A CA 1
ATOM 1347 C C . GLY A 1 181 ? 13.582 5.935 -7.819 1.00 69.50 181 GLY A C 1
ATOM 1348 O O . GLY A 1 181 ? 14.256 6.948 -8.023 1.00 69.50 181 GLY A O 1
ATOM 1349 N N . ALA A 1 182 ? 13.146 5.644 -6.596 1.00 74.25 182 ALA A N 1
ATOM 1350 C CA . ALA A 1 182 ? 13.637 6.326 -5.405 1.00 74.25 182 ALA A CA 1
ATOM 1351 C C . ALA A 1 182 ? 14.979 5.713 -4.971 1.00 74.25 182 ALA A C 1
ATOM 1353 O O . ALA A 1 182 ? 15.260 4.537 -5.219 1.00 74.25 182 ALA A O 1
ATOM 1354 N N . PHE A 1 183 ? 15.815 6.514 -4.300 1.00 70.69 183 PHE A N 1
ATOM 1355 C CA . PHE A 1 183 ? 17.150 6.105 -3.832 1.00 70.69 183 PHE A CA 1
ATOM 1356 C C . PHE A 1 183 ? 18.081 5.587 -4.948 1.00 70.69 183 PHE A C 1
ATOM 1358 O O . PHE A 1 183 ? 18.840 4.643 -4.745 1.00 70.69 183 PHE A O 1
ATOM 1365 N N . GLY A 1 184 ? 18.025 6.190 -6.142 1.00 67.94 184 GLY A N 1
ATOM 1366 C CA . GLY A 1 184 ? 18.958 5.886 -7.238 1.00 67.94 184 GLY A CA 1
ATOM 1367 C C . GLY A 1 184 ? 18.858 4.463 -7.801 1.00 67.94 184 GLY A C 1
ATOM 1368 O O . GLY A 1 184 ? 19.755 4.028 -8.514 1.00 67.94 184 GLY A O 1
ATOM 1369 N N . GLY A 1 185 ? 17.784 3.743 -7.485 1.00 72.19 185 GLY A N 1
ATOM 1370 C CA . GLY A 1 185 ? 17.432 2.448 -8.065 1.00 72.19 185 GLY A CA 1
ATOM 1371 C C . GLY A 1 185 ? 17.154 1.396 -7.003 1.00 72.19 185 GLY A C 1
ATOM 1372 O O . GLY A 1 185 ? 16.660 0.324 -7.340 1.00 72.19 185 GLY A O 1
ATOM 1373 N N . LEU A 1 186 ? 17.431 1.706 -5.728 1.00 76.44 186 LEU A N 1
ATOM 1374 C CA . LEU A 1 186 ? 17.183 0.798 -4.608 1.00 76.44 186 LEU A CA 1
ATOM 1375 C C . LEU A 1 186 ? 15.700 0.436 -4.498 1.00 76.44 186 LEU A C 1
ATOM 1377 O O . LEU A 1 186 ? 15.364 -0.709 -4.223 1.00 76.44 186 LEU A O 1
ATOM 1381 N N . ILE A 1 187 ? 14.815 1.412 -4.717 1.00 82.00 187 ILE A N 1
ATOM 1382 C CA . ILE A 1 187 ? 13.373 1.189 -4.757 1.00 82.00 187 ILE A CA 1
ATOM 1383 C C . ILE A 1 187 ? 12.932 1.354 -6.202 1.00 82.00 187 ILE A C 1
ATOM 1385 O O . ILE A 1 187 ? 12.489 2.421 -6.624 1.00 82.00 187 ILE A O 1
ATOM 1389 N N . SER A 1 188 ? 13.083 0.279 -6.958 1.00 82.56 188 SER A N 1
ATOM 1390 C CA . SER A 1 188 ? 12.582 0.168 -8.316 1.00 82.56 188 SER A CA 1
ATOM 1391 C C . SER A 1 188 ? 11.823 -1.145 -8.426 1.00 82.56 188 SER A C 1
ATOM 1393 O O . SER A 1 188 ? 12.248 -2.136 -7.831 1.00 82.56 188 SER A O 1
ATOM 1395 N N . MET A 1 189 ? 10.713 -1.189 -9.166 1.00 85.06 189 MET A N 1
ATOM 1396 C CA . MET A 1 189 ? 9.893 -2.402 -9.285 1.00 85.06 189 MET A CA 1
ATOM 1397 C C . MET A 1 189 ? 9.170 -2.474 -10.625 1.00 85.06 189 MET A C 1
ATOM 1399 O O . MET A 1 189 ? 8.789 -1.451 -11.189 1.00 85.06 189 MET A O 1
ATOM 1403 N N . SER A 1 190 ? 8.884 -3.695 -11.089 1.00 89.31 190 SER A N 1
ATOM 1404 C CA . SER A 1 190 ? 7.932 -3.864 -12.190 1.00 89.31 190 SER A CA 1
ATOM 1405 C C . SER A 1 190 ? 6.534 -3.378 -11.803 1.00 89.31 190 SER A C 1
ATOM 1407 O O . SER A 1 190 ? 6.123 -3.507 -10.646 1.00 89.31 190 SER A O 1
ATOM 1409 N N . TRP A 1 191 ? 5.766 -2.884 -12.771 1.00 90.94 191 TRP A N 1
ATOM 1410 C CA . TRP A 1 191 ? 4.416 -2.361 -12.524 1.00 90.94 191 TRP A CA 1
ATOM 1411 C C . TRP A 1 191 ? 3.482 -3.395 -11.852 1.00 90.94 191 TRP A C 1
ATOM 1413 O O . TRP A 1 191 ? 2.706 -3.048 -10.963 1.00 90.94 191 TRP A O 1
ATOM 1423 N N . ILE A 1 192 ? 3.606 -4.684 -12.195 1.00 93.12 192 ILE A N 1
ATOM 1424 C CA . ILE A 1 192 ? 2.844 -5.780 -11.563 1.00 93.12 192 ILE A CA 1
ATOM 1425 C C . ILE A 1 192 ? 3.250 -5.938 -10.098 1.00 93.12 192 ILE A C 1
ATOM 1427 O O . ILE A 1 192 ? 2.402 -6.043 -9.211 1.00 93.12 192 ILE A O 1
ATOM 1431 N N . ALA A 1 193 ? 4.556 -5.932 -9.834 1.00 92.88 193 ALA A N 1
ATOM 1432 C CA . ALA A 1 193 ? 5.092 -6.047 -8.487 1.00 92.88 193 ALA A CA 1
ATOM 1433 C C . ALA A 1 193 ? 4.664 -4.866 -7.599 1.00 92.88 193 ALA A C 1
ATOM 1435 O O . ALA A 1 193 ? 4.398 -5.070 -6.415 1.00 92.88 193 ALA A O 1
ATOM 1436 N N . VAL A 1 194 ? 4.517 -3.661 -8.166 1.00 94.62 194 VAL A N 1
ATOM 1437 C CA . VAL A 1 194 ? 3.931 -2.498 -7.479 1.00 94.62 194 VAL A CA 1
ATOM 1438 C C . VAL A 1 194 ? 2.489 -2.772 -7.061 1.00 94.62 194 VAL A C 1
ATOM 1440 O O . VAL A 1 194 ? 2.163 -2.613 -5.884 1.00 94.62 194 VAL A O 1
ATOM 1443 N N . VAL A 1 195 ? 1.637 -3.223 -7.988 1.00 96.88 195 VAL A N 1
ATOM 1444 C CA . VAL A 1 195 ? 0.223 -3.527 -7.706 1.00 96.88 195 VAL A CA 1
ATOM 1445 C C . VAL A 1 195 ? 0.106 -4.565 -6.588 1.00 96.88 195 VAL A C 1
ATOM 1447 O O . VAL A 1 195 ? -0.623 -4.352 -5.617 1.00 96.88 195 VAL A O 1
ATOM 1450 N N . VAL A 1 196 ? 0.868 -5.660 -6.682 1.00 97.00 196 VAL A N 1
ATOM 1451 C CA . VAL A 1 196 ? 0.856 -6.740 -5.685 1.00 97.00 196 VAL A CA 1
ATOM 1452 C C . VAL A 1 196 ? 1.385 -6.258 -4.334 1.00 97.00 196 VAL A C 1
ATOM 1454 O O . VAL A 1 196 ? 0.735 -6.481 -3.314 1.00 97.00 196 VAL A O 1
ATOM 1457 N N . SER A 1 197 ? 2.525 -5.563 -4.310 1.00 96.75 197 SER A N 1
ATOM 1458 C CA . SER A 1 197 ? 3.136 -5.064 -3.069 1.00 96.75 197 SER A CA 1
ATOM 1459 C C . SER A 1 197 ? 2.213 -4.094 -2.343 1.00 96.75 197 SER A C 1
ATOM 1461 O O . SER A 1 197 ? 2.040 -4.194 -1.128 1.00 96.75 197 SER A O 1
ATOM 1463 N N . ILE A 1 198 ? 1.561 -3.189 -3.077 1.00 98.31 198 ILE A N 1
ATOM 1464 C CA . ILE A 1 198 ? 0.610 -2.243 -2.494 1.00 98.31 198 ILE A CA 1
ATOM 1465 C C . ILE A 1 198 ? -0.632 -2.962 -1.985 1.00 98.31 198 ILE A C 1
ATOM 1467 O O . ILE A 1 198 ? -1.021 -2.720 -0.845 1.00 98.31 198 ILE A O 1
ATOM 1471 N N . PHE A 1 199 ? -1.216 -3.882 -2.755 1.00 98.38 199 PHE A N 1
ATOM 1472 C CA . PHE A 1 199 ? -2.363 -4.662 -2.291 1.00 98.38 199 PHE A CA 1
ATOM 1473 C C . PHE A 1 199 ? -2.049 -5.427 -0.997 1.00 98.38 199 PHE A C 1
ATOM 1475 O O . PHE A 1 199 ? -2.770 -5.282 -0.010 1.00 98.38 199 PHE A O 1
ATOM 1482 N N . VAL A 1 200 ? -0.941 -6.173 -0.962 1.00 98.12 200 VAL A N 1
ATOM 1483 C CA . VAL A 1 200 ? -0.506 -6.919 0.230 1.00 98.12 200 VAL A CA 1
ATOM 1484 C C . VAL A 1 200 ? -0.291 -5.973 1.413 1.00 98.12 200 VAL A C 1
ATOM 1486 O O . VAL A 1 200 ? -0.763 -6.247 2.515 1.00 98.12 200 VAL A O 1
ATOM 1489 N N . SER A 1 201 ? 0.348 -4.824 1.190 1.00 98.50 201 SER A N 1
ATOM 1490 C CA . SER A 1 201 ? 0.607 -3.834 2.243 1.00 98.50 201 SER A CA 1
ATOM 1491 C C . SER A 1 201 ? -0.674 -3.203 2.788 1.00 98.50 201 SER A C 1
ATOM 1493 O O . SER A 1 201 ? -0.793 -3.010 3.997 1.00 98.50 201 SER A O 1
ATOM 1495 N N . LEU A 1 202 ? -1.656 -2.929 1.923 1.00 98.50 202 LEU A N 1
ATOM 1496 C CA . LEU A 1 202 ? -2.980 -2.444 2.318 1.00 98.50 202 LEU A CA 1
ATOM 1497 C C . LEU A 1 202 ? -3.745 -3.502 3.137 1.00 98.50 202 LEU A C 1
ATOM 1499 O O . LEU A 1 202 ? -4.391 -3.185 4.134 1.00 98.50 202 LEU A O 1
ATOM 1503 N N . VAL A 1 203 ? -3.655 -4.781 2.763 1.00 98.25 203 VAL A N 1
ATOM 1504 C CA . VAL A 1 203 ? -4.252 -5.865 3.559 1.00 98.25 203 VAL A CA 1
ATOM 1505 C C . VAL A 1 203 ? -3.583 -5.939 4.931 1.00 98.25 203 VAL A C 1
ATOM 1507 O O . VAL A 1 203 ? -4.275 -5.913 5.949 1.00 98.25 203 VAL A O 1
ATOM 1510 N N . VAL A 1 204 ? -2.250 -5.948 4.986 1.00 98.25 204 VAL A N 1
ATOM 1511 C CA . VAL A 1 204 ? -1.498 -5.972 6.250 1.00 98.25 204 VAL A CA 1
ATOM 1512 C C . VAL A 1 204 ? -1.844 -4.766 7.130 1.00 98.25 204 VAL A C 1
ATOM 1514 O O . VAL A 1 204 ? -2.075 -4.929 8.328 1.00 98.25 204 VAL A O 1
ATOM 1517 N N . GLY A 1 205 ? -1.973 -3.568 6.558 1.00 98.00 205 GLY A N 1
ATOM 1518 C CA . GLY A 1 205 ? -2.354 -2.371 7.309 1.00 98.00 205 GLY A CA 1
ATOM 1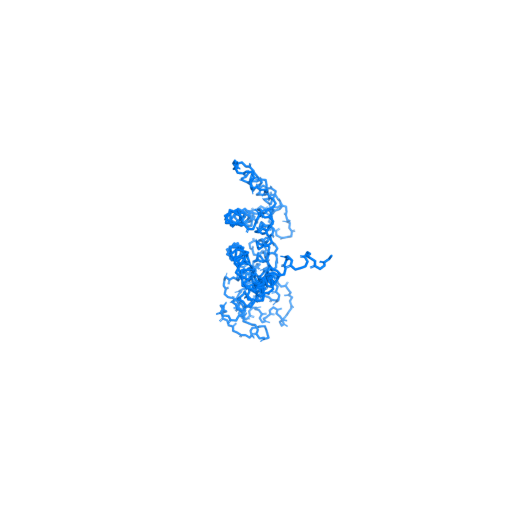519 C C . GLY A 1 205 ? -3.757 -2.442 7.900 1.00 98.00 205 GLY A C 1
ATOM 1520 O O . GLY A 1 205 ? -3.957 -2.083 9.061 1.00 98.00 205 GLY A O 1
ATOM 1521 N N . SER A 1 206 ? -4.716 -3.012 7.167 1.00 97.44 206 SER A N 1
ATOM 1522 C CA . SER A 1 206 ? -6.060 -3.268 7.700 1.00 97.44 206 SER A CA 1
ATOM 1523 C C . SER A 1 206 ? -6.052 -4.247 8.890 1.00 97.44 206 SER A C 1
ATOM 1525 O O . SER A 1 206 ? -6.794 -4.055 9.858 1.00 97.44 206 SER A O 1
ATOM 1527 N N . LEU A 1 207 ? -5.156 -5.245 8.880 1.00 98.12 207 LEU A N 1
ATOM 1528 C CA . LEU A 1 207 ? -4.971 -6.176 9.998 1.00 98.12 207 LEU A CA 1
ATOM 1529 C C . LEU A 1 207 ? -4.369 -5.479 11.223 1.00 98.12 207 LEU A C 1
ATOM 1531 O O . LEU A 1 207 ? -4.839 -5.708 12.338 1.00 98.12 207 LEU A O 1
ATOM 1535 N N . PHE A 1 208 ? -3.393 -4.585 11.038 1.00 98.12 208 PHE A N 1
ATOM 1536 C CA . PHE A 1 208 ? -2.887 -3.737 12.124 1.00 98.12 208 PHE A CA 1
ATOM 1537 C C . PHE A 1 208 ? -3.973 -2.806 12.691 1.00 98.12 208 PHE A C 1
ATOM 1539 O O . PHE A 1 208 ? -4.051 -2.620 13.911 1.00 98.12 208 PHE A O 1
ATOM 1546 N N . GLY A 1 209 ? -4.879 -2.314 11.841 1.00 97.31 209 GLY A N 1
ATOM 1547 C CA . GLY A 1 209 ? -6.119 -1.644 12.245 1.00 97.31 209 GLY A CA 1
ATOM 1548 C C . GLY A 1 209 ? -6.944 -2.466 13.224 1.00 97.31 209 GLY A C 1
ATOM 1549 O O . GLY A 1 209 ? -7.195 -2.035 14.353 1.00 97.31 209 GLY A O 1
ATOM 1550 N N . LEU A 1 210 ? -7.298 -3.690 12.835 1.00 97.62 210 LEU A N 1
ATOM 1551 C CA . LEU A 1 210 ? -8.059 -4.598 13.690 1.00 97.62 210 LEU A CA 1
ATOM 1552 C C . LEU A 1 210 ? -7.322 -4.920 14.998 1.00 97.62 210 LEU A C 1
ATOM 1554 O O . LEU A 1 210 ? -7.927 -4.919 16.074 1.00 97.62 210 LEU A O 1
ATOM 1558 N N . LE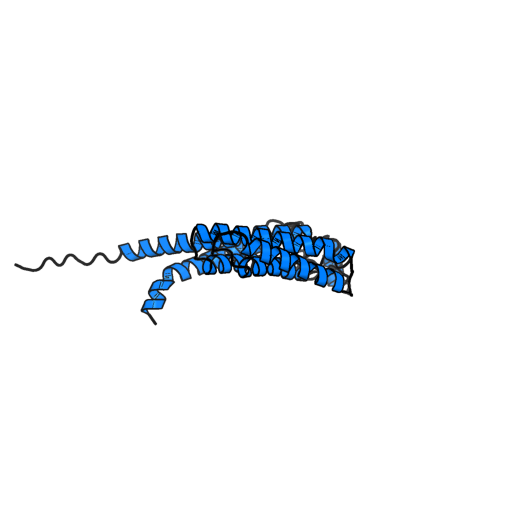U A 1 211 ? -6.018 -5.201 14.917 1.00 97.56 211 LEU A N 1
ATOM 1559 C CA . LEU A 1 211 ? -5.185 -5.487 16.084 1.00 97.56 211 LEU A CA 1
ATOM 1560 C C . LEU A 1 211 ? -5.163 -4.308 17.058 1.00 97.56 211 LEU A C 1
ATOM 1562 O O . LEU A 1 211 ? -5.195 -4.535 18.265 1.00 97.56 211 LEU A O 1
ATOM 1566 N N . SER A 1 212 ? -5.205 -3.072 16.554 1.00 97.25 212 SER A N 1
ATOM 1567 C CA . SER A 1 212 ? -5.254 -1.870 17.391 1.00 97.25 212 SER A CA 1
ATOM 1568 C C . SER A 1 212 ? -6.493 -1.826 18.266 1.00 97.25 212 SER A C 1
ATOM 1570 O O . SER A 1 212 ? -6.417 -1.571 19.462 1.00 97.25 212 SER A O 1
ATOM 1572 N N . VAL A 1 213 ? -7.654 -2.114 17.684 1.00 96.19 213 VAL A N 1
ATOM 1573 C CA . VAL A 1 213 ? -8.917 -2.102 18.428 1.00 96.19 213 VAL A CA 1
ATOM 1574 C C . VAL A 1 213 ? -8.949 -3.240 19.445 1.00 96.19 213 VAL A C 1
ATOM 1576 O O . VAL A 1 213 ? -9.349 -3.041 20.593 1.00 96.19 213 VAL A O 1
ATOM 1579 N N . LYS A 1 214 ? -8.466 -4.429 19.060 1.00 95.62 214 LYS A N 1
ATOM 1580 C CA . LYS A 1 214 ? -8.397 -5.590 19.958 1.00 95.62 214 LYS A CA 1
ATOM 1581 C C . LYS A 1 214 ? -7.468 -5.343 21.147 1.00 95.62 214 LYS A C 1
ATOM 1583 O O . LYS A 1 214 ? -7.855 -5.614 22.285 1.00 95.62 214 LYS A O 1
ATOM 1588 N N . LEU A 1 215 ? -6.272 -4.812 20.901 1.00 95.69 215 LEU A N 1
ATOM 1589 C CA . LEU A 1 215 ? -5.298 -4.515 21.947 1.00 95.69 215 LEU A CA 1
ATOM 1590 C C . LEU A 1 215 ? -5.772 -3.358 22.837 1.00 95.69 215 LEU A C 1
ATOM 1592 O O . LEU A 1 215 ? -5.709 -3.479 24.058 1.00 95.69 215 LEU A O 1
ATOM 1596 N N . ALA A 1 216 ? -6.349 -2.297 22.270 1.00 94.62 216 ALA A N 1
ATOM 1597 C CA . ALA A 1 216 ? -6.974 -1.226 23.046 1.00 94.62 216 ALA A CA 1
ATOM 1598 C C . ALA A 1 216 ? -8.078 -1.753 23.979 1.00 94.62 216 ALA A C 1
ATOM 1600 O O . ALA A 1 216 ? -8.125 -1.397 25.159 1.00 94.62 216 ALA A O 1
ATOM 1601 N N . GLY A 1 217 ? -8.933 -2.652 23.478 1.00 93.00 217 GLY A N 1
ATOM 1602 C CA . GLY A 1 217 ? -9.962 -3.315 24.278 1.00 93.00 217 GLY A CA 1
ATOM 1603 C C . GLY A 1 217 ? -9.384 -4.167 25.413 1.00 93.00 217 GLY A C 1
ATOM 1604 O O . GLY A 1 217 ? -9.934 -4.179 26.515 1.00 93.00 217 GLY A O 1
ATOM 1605 N N . ALA A 1 218 ? -8.258 -4.847 25.182 1.00 93.25 218 ALA A N 1
ATOM 1606 C CA . ALA A 1 218 ? -7.551 -5.591 26.223 1.00 93.25 218 ALA A CA 1
ATOM 1607 C C . ALA A 1 218 ? -6.955 -4.656 27.293 1.00 93.25 218 ALA A C 1
ATOM 1609 O O . ALA A 1 218 ? -7.174 -4.877 28.485 1.00 93.25 218 ALA A O 1
ATOM 1610 N N . LEU A 1 219 ? -6.283 -3.576 26.882 1.00 90.94 219 LEU A N 1
ATOM 1611 C CA . LEU A 1 219 ? -5.708 -2.570 27.783 1.00 90.94 219 LEU A CA 1
ATOM 1612 C C . LEU A 1 219 ? -6.781 -1.898 28.656 1.00 90.94 219 LEU A C 1
ATOM 1614 O O . LEU A 1 219 ? -6.585 -1.730 29.860 1.00 90.94 219 LEU A O 1
ATOM 1618 N N . GLY A 1 220 ? -7.944 -1.579 28.079 1.00 86.56 220 GLY A N 1
ATOM 1619 C CA . GLY A 1 220 ? -9.075 -1.010 28.817 1.00 86.56 220 GLY A CA 1
ATOM 1620 C C . GLY A 1 220 ? -9.621 -1.944 29.904 1.00 86.56 220 GLY A C 1
ATOM 1621 O O . GLY A 1 220 ? -9.902 -1.501 31.017 1.00 86.56 220 GLY A O 1
ATOM 1622 N N . LYS A 1 221 ? -9.710 -3.253 29.625 1.00 83.81 221 LYS A N 1
ATOM 1623 C CA . LYS A 1 221 ? -10.152 -4.263 30.607 1.00 83.81 221 LYS A CA 1
ATOM 1624 C C . LYS A 1 221 ? -9.160 -4.443 31.758 1.00 83.81 221 LYS A C 1
ATOM 1626 O O . LYS A 1 221 ? -9.583 -4.659 32.891 1.00 83.81 221 LYS A O 1
ATOM 1631 N N . VAL A 1 222 ? -7.859 -4.346 31.482 1.00 70.31 222 VAL A N 1
ATOM 1632 C CA . VAL A 1 222 ? -6.811 -4.428 32.513 1.00 70.31 222 VAL A CA 1
ATOM 1633 C C . VAL A 1 222 ? -6.864 -3.211 33.442 1.00 70.31 222 VAL A C 1
ATOM 1635 O O . VAL A 1 222 ? -6.796 -3.379 34.656 1.00 70.31 222 VAL A O 1
ATOM 1638 N N . GLY A 1 223 ? -7.077 -2.005 32.903 1.00 59.97 223 GLY A N 1
ATOM 1639 C CA . GLY A 1 223 ? -7.207 -0.782 33.707 1.00 59.97 223 GLY A CA 1
ATOM 1640 C C . GLY A 1 223 ? -8.458 -0.743 34.597 1.00 59.97 223 GLY A C 1
ATOM 1641 O O . GLY A 1 223 ? -8.391 -0.272 35.729 1.00 59.97 223 GLY A O 1
ATOM 1642 N N . ALA A 1 224 ? -9.586 -1.289 34.128 1.00 58.38 224 ALA A N 1
ATOM 1643 C CA . ALA A 1 224 ? -10.848 -1.308 34.876 1.00 58.38 224 ALA A CA 1
ATOM 1644 C C . ALA A 1 224 ? -10.847 -2.263 36.088 1.00 58.38 224 ALA A C 1
ATOM 1646 O O . ALA A 1 224 ? -11.617 -2.072 37.025 1.00 58.38 224 ALA A O 1
ATOM 1647 N N . ARG A 1 225 ? -9.964 -3.272 36.117 1.00 51.28 225 ARG A N 1
ATOM 1648 C CA . ARG A 1 225 ? -9.814 -4.170 37.278 1.00 51.28 225 ARG A CA 1
ATOM 1649 C C . ARG A 1 225 ? -9.209 -3.490 38.514 1.00 51.28 225 ARG A C 1
ATOM 1651 O O . ARG A 1 225 ? -9.260 -4.073 39.588 1.00 51.28 225 ARG A O 1
ATOM 1658 N N . SER A 1 226 ? -8.662 -2.279 38.380 1.00 48.19 226 SER A N 1
ATOM 1659 C CA . SER A 1 226 ? -8.013 -1.547 39.476 1.00 48.19 226 SER A CA 1
ATOM 1660 C C . SER A 1 226 ? -8.956 -0.636 40.279 1.00 48.19 226 SER A C 1
ATOM 1662 O O . SER A 1 226 ? -8.511 -0.028 41.250 1.00 48.19 226 SER A O 1
ATOM 1664 N N . THR A 1 227 ? -10.234 -0.512 39.905 1.00 47.00 227 THR A N 1
ATOM 1665 C CA . THR A 1 227 ? -11.221 0.336 40.602 1.00 47.00 227 THR A CA 1
ATOM 1666 C C . THR A 1 227 ? -12.277 -0.496 41.329 1.00 47.00 227 THR A C 1
ATOM 1668 O O . THR A 1 227 ? -13.469 -0.226 41.210 1.00 47.00 227 THR A O 1
ATOM 1671 N N . SER A 1 228 ? -11.870 -1.534 42.067 1.00 44.72 228 SER A N 1
ATOM 1672 C CA . SER A 1 228 ? -12.724 -2.053 43.139 1.00 44.72 228 SER A CA 1
ATOM 1673 C C . SER A 1 228 ? -12.694 -1.035 44.279 1.00 44.72 228 SER A C 1
ATOM 1675 O O . SER A 1 228 ? -11.670 -0.896 44.950 1.00 44.72 228 SER A O 1
ATOM 1677 N N . GLU A 1 229 ? -13.779 -0.284 44.456 1.00 41.16 229 GLU A N 1
ATOM 1678 C CA . GLU A 1 229 ? -13.970 0.569 45.630 1.00 41.16 229 GLU A CA 1
ATOM 1679 C C . GLU A 1 229 ? -13.755 -0.253 46.917 1.00 41.16 229 GLU A C 1
ATOM 1681 O O . GLU A 1 229 ? -14.170 -1.418 46.976 1.00 41.16 229 GLU A O 1
ATOM 1686 N N . PRO A 1 230 ? -13.102 0.306 47.955 1.00 43.62 230 PRO A N 1
ATOM 1687 C CA . PRO A 1 230 ? -13.072 -0.338 49.254 1.00 43.62 230 PRO A CA 1
ATOM 1688 C C . PRO A 1 230 ? -14.508 -0.477 49.755 1.00 43.62 230 PRO A C 1
ATOM 1690 O O . PRO A 1 230 ? -15.269 0.487 49.767 1.00 43.62 230 PRO A O 1
ATOM 1693 N N . ASN A 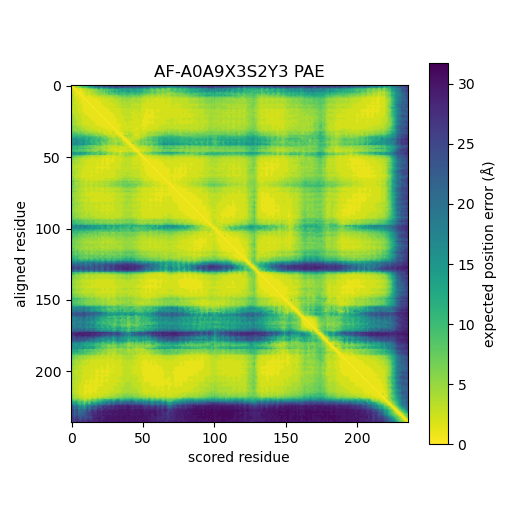1 231 ? -14.863 -1.691 50.165 1.00 47.06 231 ASN A N 1
ATOM 1694 C CA . ASN A 1 231 ? -16.147 -2.019 50.762 1.00 47.06 231 ASN A CA 1
ATOM 1695 C C . ASN A 1 231 ? -16.263 -1.304 52.120 1.00 47.06 231 ASN A C 1
ATOM 1697 O O . ASN A 1 231 ? -15.927 -1.870 53.159 1.00 47.06 231 ASN A O 1
ATOM 1701 N N . ILE A 1 232 ? -16.672 -0.032 52.118 1.00 46.56 232 ILE A N 1
ATOM 1702 C CA . ILE A 1 232 ? -17.049 0.685 53.337 1.00 46.56 232 ILE A CA 1
ATOM 1703 C C . ILE A 1 232 ? -18.490 0.278 53.643 1.00 46.56 232 ILE A C 1
ATOM 1705 O O . ILE A 1 232 ? -19.446 0.987 53.336 1.00 46.56 232 ILE A O 1
ATOM 1709 N N . ALA A 1 233 ? -18.639 -0.907 54.232 1.00 42.16 233 ALA A N 1
ATOM 1710 C CA . ALA A 1 233 ? -19.828 -1.215 55.004 1.00 42.16 233 ALA A CA 1
ATOM 1711 C C . ALA A 1 233 ? -19.861 -0.249 56.203 1.00 42.16 233 ALA A C 1
ATOM 1713 O O . ALA A 1 233 ? -18.921 -0.193 56.997 1.00 42.16 233 ALA A O 1
ATOM 1714 N N . ALA A 1 234 ? -20.912 0.566 56.250 1.00 37.47 234 ALA A N 1
ATOM 1715 C CA . ALA A 1 234 ? -21.170 1.602 57.243 1.00 37.47 234 ALA A CA 1
ATOM 1716 C C . ALA A 1 234 ? -21.207 1.056 58.691 1.00 37.47 234 ALA A C 1
ATOM 1718 O O . ALA A 1 234 ? -21.561 -0.110 58.886 1.00 37.47 234 ALA A O 1
ATOM 1719 N N . PRO A 1 235 ? -20.874 1.875 59.711 1.00 45.25 235 PRO A N 1
ATOM 1720 C CA . PRO A 1 235 ? -21.047 1.496 61.111 1.00 45.25 235 PRO A CA 1
ATOM 1721 C C . PRO A 1 235 ? -22.537 1.440 61.491 1.00 45.25 235 PRO A C 1
ATOM 1723 O O . PRO A 1 235 ? -23.349 2.180 60.931 1.00 45.25 235 PRO A O 1
ATOM 1726 N N . ALA A 1 236 ? -22.854 0.530 62.418 1.00 44.81 236 ALA A N 1
ATOM 1727 C CA . ALA A 1 236 ? -24.183 0.287 62.986 1.00 44.81 236 ALA A CA 1
ATOM 1728 C C . ALA A 1 236 ? -24.687 1.434 63.874 1.00 44.81 236 ALA A C 1
ATOM 1730 O O . ALA A 1 236 ? -23.837 2.115 64.495 1.00 44.81 236 ALA A O 1
#

Secondary structure (DSSP, 8-state):
-HHHHHHHHHHHHHHHHHHHHHHHHHHHIIIIISEEEEEEETTEEEE-S----HHHHHHHHHHHHHTTSSHHHHHHHHHHHHHHHHHHHHHHHHGGGT--TT--HHHHHHHHHHHHHHHHHHHSSS-TT--HHHHHHHHHHHHHHHHHTT-BTTBTTTT---SHHHHHHHHHH----TT-TBGGGTB---HHHHHHHHHHHHHHHHHHHHHHHHHHHHHHHHHHTT------PPP-